Protein 7Q3J (pdb70)

Secondary structure (DSSP, 8-state):
--EEEEEE-SS-HHHHHHHHHHHHHHHHTBTTBEEEEEETTT-HHHHHHTT--SSSEEEEEETTEEEEEEESS--HHHHHHHHHHHH-/--EEEEEE-SS-GGGHHHHHHHHHHHHHTBTTBEEEEEETTT-HHHHHHTT--SSSEEEEEETTEEEEEEESS--HHHHHHHHHHHH-

Sequence (176 aa):
LPVMVLFRKDNDEEAKKVEYIVRELAQEFDGLIRVFYVDINKAPEIAKKYNITTTPTVAFFHNGELKSVFTGAITKDQLRDEILKYLGLPVMVLFRKDNDEEAKKVEEYIVRELAQEFDGLIRVFYVDINKAPEIAKKYNITTTPTVAFFHNGELKSVFTGAITKDQLRDEILKYLG

Foldseek 3Di:
DKEKEWEAEDPDDVLVVVVVLQVVVCVVCPPLYHYYYHHCVVCVVVCVVVVNDDPGKMWMDDPNHTDDIDDDDDDSVVVVVVSVVVSD/DKEKEWEDADPDDVQVVVVVLLVVVCVVCPPPYHYYYHHCVVCVVVCVVVVNDAPGKMWMDDPRHTDDIDDDDDDSVNVVVVSVVRSD

B-factor: mean 43.12, std 17.11, range [17.64, 130.7]

Structure (mmCIF, N/CA/C/O backbone):
data_7Q3J
#
_entry.id   7Q3J
#
_cell.length_a   58.890
_cell.length_b   45.656
_cell.length_c   72.882
_cell.angle_alpha   90.000
_cell.angle_beta   92.155
_cell.angle_gamma   90.000
#
_symmetry.space_group_name_H-M   'C 1 2 1'
#
loop_
_entity.id
_entity.type
_entity.pdbx_description
1 polymer MM9
2 non-polymer GLYCEROL
3 water water
#
loop_
_atom_site.group_PDB
_atom_site.id
_atom_site.type_symbol
_atom_site.label_atom_id
_atom_site.label_alt_id
_atom_site.label_comp_id
_atom_site.label_asym_id
_at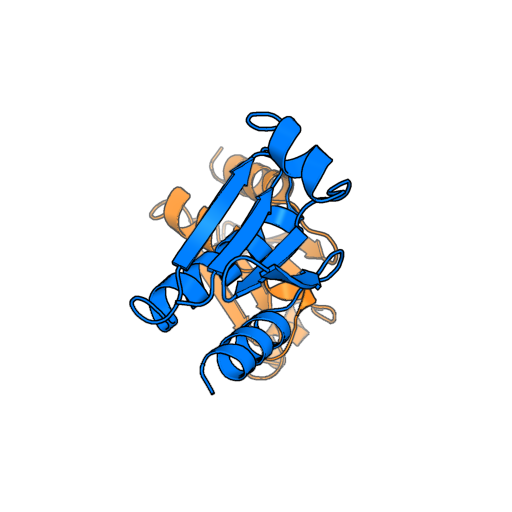om_site.label_entity_id
_atom_site.label_seq_id
_atom_site.pdbx_PDB_ins_code
_atom_site.Cartn_x
_atom_site.Cartn_y
_atom_site.Cartn_z
_atom_site.occupancy
_atom_site.B_iso_or_equiv
_atom_site.auth_seq_id
_atom_site.auth_comp_id
_atom_site.auth_asym_id
_atom_site.auth_atom_id
_atom_site.pdbx_PDB_model_num
ATOM 1 N N . LEU A 1 19 ? 18.43468 9.02125 -5.42801 1.000 41.73701 18 LEU A N 1
ATOM 2 C CA . LEU A 1 19 ? 17.93909 8.02650 -4.46353 1.000 35.74041 18 LEU A CA 1
ATOM 3 C C . LEU A 1 19 ? 16.49442 8.28268 -4.07080 1.000 31.07590 18 LEU A C 1
ATOM 4 O O . LEU A 1 19 ? 16.11573 9.41293 -3.87845 1.000 35.78922 18 LEU A O 1
ATOM 19 N N . PRO A 1 20 ? 15.68679 7.23621 -3.92244 1.000 32.79444 19 PRO A N 1
ATOM 20 C CA . PRO A 1 20 ? 14.37019 7.43427 -3.31638 1.000 34.10449 19 PRO A CA 1
ATOM 21 C C . PRO A 1 20 ? 14.53687 7.96476 -1.90581 1.000 25.39842 19 PRO A C 1
ATOM 22 O O . PRO A 1 20 ? 15.55852 7.73785 -1.25369 1.000 27.77085 19 PRO A O 1
ATOM 33 N N . VAL A 1 21 ? 13.52642 8.67046 -1.44518 1.000 22.96693 20 VAL A N 1
ATOM 34 C CA . VAL A 1 21 ? 13.52338 9.29335 -0.13375 1.000 26.49149 20 VAL A CA 1
ATOM 35 C C . VAL A 1 21 ? 12.32630 8.76421 0.62222 1.000 22.35397 20 VAL A C 1
ATOM 36 O O . VAL A 1 21 ? 11.22487 8.68105 0.07326 1.000 27.93351 20 VAL A O 1
ATOM 49 N N . MET A 1 22 ? 12.54959 8.40628 1.87640 1.000 20.93205 21 MET A N 1
ATOM 50 C CA . MET A 1 22 ? 11.49969 8.04580 2.81237 1.000 22.06286 21 MET A CA 1
ATOM 51 C C . MET A 1 22 ? 11.51650 9.03251 3.97380 1.000 22.81208 21 MET A C 1
ATOM 52 O O . MET A 1 22 ? 12.56102 9.27516 4.58432 1.000 27.05038 21 MET A O 1
ATOM 66 N N . VAL A 1 23 ? 10.36364 9.61400 4.27243 1.000 21.84047 22 VAL A N 1
ATOM 67 C CA . VAL A 1 23 ? 10.24813 10.65154 5.29182 1.000 24.89200 22 VAL A CA 1
ATOM 68 C C . VAL A 1 23 ? 9.26453 10.21022 6.36966 1.000 20.75055 22 VAL A C 1
ATOM 69 O O . VAL A 1 23 ? 8.09013 9.94620 6.07552 1.000 19.76516 22 VAL A O 1
ATOM 82 N N . LEU A 1 24 ? 9.73402 10.16206 7.61435 1.000 24.51617 23 LEU A N 1
ATOM 83 C CA . LEU A 1 24 ? 8.88959 9.89709 8.77069 1.000 23.19588 23 LEU A CA 1
ATOM 84 C C . LEU A 1 24 ? 8.47028 11.23063 9.39191 1.000 25.69122 23 LEU A C 1
ATOM 85 O O . LEU A 1 24 ? 9.32010 12.02966 9.80681 1.000 22.99943 23 LEU A O 1
ATOM 101 N N . PHE A 1 25 ? 7.17056 11.45726 9.42930 1.000 24.40075 24 PHE A N 1
ATOM 102 C CA . PHE A 1 25 ? 6.56420 12.59177 10.10497 1.000 28.17772 24 PHE A CA 1
ATOM 103 C C . PHE A 1 25 ? 6.15764 12.12726 11.49491 1.000 30.74817 24 PHE A C 1
ATOM 104 O O . PHE A 1 25 ? 5.36295 11.19766 11.62914 1.000 29.02893 24 PHE A O 1
ATOM 121 N N . ARG A 1 26 ? 6.68034 12.78490 12.51316 1.000 33.36092 25 ARG A N 1
ATOM 122 C CA . ARG A 1 26 ? 6.55537 12.31677 13.88588 1.000 38.11798 25 ARG A CA 1
ATOM 123 C C . ARG A 1 26 ? 6.12042 13.43742 14.81362 1.000 41.69486 25 ARG A C 1
ATOM 124 O O . ARG A 1 26 ? 6.39910 14.61402 14.56453 1.000 36.03719 25 ARG A O 1
ATOM 145 N N . LYS A 1 27 ? 5.43737 13.04512 15.88986 1.000 74.17605 26 LYS A N 1
ATOM 146 C CA . LYS A 1 27 ? 5.18771 13.87648 17.05967 1.000 76.12552 26 LYS A CA 1
ATOM 147 C C . LYS A 1 27 ? 6.04074 13.32236 18.19683 1.000 77.20917 26 LYS A C 1
ATOM 148 O O . LYS A 1 27 ? 6.37393 12.13146 18.21513 1.000 74.99579 26 LYS A O 1
ATOM 167 N N . ASP A 1 28 ? 6.42469 14.19274 19.13255 1.000 79.79502 27 ASP A N 1
ATOM 168 C CA . ASP A 1 28 ? 7.50343 13.83483 20.05245 1.000 90.82771 27 ASP A CA 1
ATOM 169 C C . ASP A 1 28 ? 7.05642 12.78075 21.06720 1.000 95.90815 27 ASP A C 1
ATOM 170 O O . ASP A 1 28 ? 7.75293 11.78086 21.28396 1.000 98.90202 27 ASP A O 1
ATOM 179 N N . ASN A 1 29 ? 5.88978 12.96974 21.68085 1.000 96.25264 28 ASN A N 1
ATOM 180 C CA . ASN A 1 29 ? 5.43385 12.12530 22.78892 1.000 97.55129 28 ASN A CA 1
ATOM 181 C C . ASN A 1 29 ? 4.29835 11.24194 22.28023 1.000 96.11367 28 ASN A C 1
ATOM 182 O O . ASN A 1 29 ? 3.11723 11.50735 22.50602 1.000 103.42718 28 ASN A O 1
ATOM 193 N N . ASP A 1 30 ? 4.67490 10.16380 21.60140 1.000 86.56612 29 ASP A N 1
ATOM 194 C CA . ASP A 1 30 ? 3.72203 9.34296 20.85823 1.000 81.57826 29 ASP A CA 1
ATOM 195 C C . ASP A 1 30 ? 4.20175 7.89829 20.92957 1.000 76.29867 29 ASP A C 1
ATOM 196 O O . ASP A 1 30 ? 5.27296 7.57699 20.39941 1.000 73.09695 29 ASP A O 1
ATOM 205 N N . GLU A 1 31 ? 3.42011 7.04156 21.59869 1.000 75.43841 30 GLU A N 1
ATOM 206 C CA . GLU A 1 31 ? 3.85759 5.67603 21.89250 1.000 72.63655 30 GLU A CA 1
ATOM 207 C C . GLU A 1 31 ? 3.91334 4.82890 20.62382 1.000 70.65725 30 GLU A C 1
ATOM 208 O O . GLU A 1 31 ? 4.91893 4.16662 20.35493 1.000 69.46619 30 GLU A O 1
ATOM 220 N N . GLU A 1 32 ? 2.84618 4.85030 19.81449 1.000 67.64245 31 GLU A N 1
ATOM 221 C CA . GLU A 1 32 ? 2.87907 4.13270 18.53500 1.000 64.10977 31 GLU A CA 1
ATOM 222 C C . GLU A 1 32 ? 3.96786 4.66253 17.61239 1.000 53.14622 31 GLU A C 1
ATOM 223 O O . GLU A 1 32 ? 4.53216 3.91104 16.80295 1.000 50.00660 31 GLU A O 1
ATOM 235 N N . ALA A 1 33 ? 4.24088 5.95896 17.66322 1.000 55.87867 32 ALA A N 1
ATOM 236 C CA . ALA A 1 33 ? 5.31916 6.45047 16.82757 1.000 55.78121 32 ALA A CA 1
ATOM 237 C C . ALA A 1 33 ? 6.64305 5.79081 17.18217 1.000 49.76678 32 ALA A C 1
ATOM 238 O O . ALA A 1 33 ? 7.54007 5.76040 16.33455 1.000 45.89336 32 ALA A O 1
ATOM 245 N N . LYS A 1 34 ? 6.77302 5.19881 18.38261 1.000 47.73812 33 LYS A N 1
ATOM 246 C CA . LYS A 1 34 ? 8.05570 4.58429 18.70742 1.000 45.36601 33 LYS A CA 1
ATOM 247 C C . LYS A 1 34 ? 8.31987 3.37516 17.81781 1.000 38.88766 33 LYS A C 1
ATOM 248 O O . LYS A 1 34 ? 9.44392 3.19809 17.32700 1.000 42.47602 33 LYS A O 1
ATOM 267 N N . LYS A 1 35 ? 7.30534 2.53806 17.57624 1.000 37.99009 34 LYS A N 1
ATOM 268 C CA . LYS A 1 35 ? 7.56899 1.34862 16.77423 1.000 43.48109 34 LYS A CA 1
ATOM 269 C C . LYS A 1 35 ? 7.84234 1.73621 15.33861 1.000 36.06184 34 LYS A C 1
ATOM 270 O O . LYS A 1 35 ? 8.72312 1.16905 14.68508 1.000 33.64059 34 LYS A O 1
ATOM 289 N N . VAL A 1 36 ? 7.11403 2.73225 14.83328 1.000 33.69218 35 VAL A N 1
ATOM 290 C CA . VAL A 1 36 ? 7.33663 3.09431 13.44605 1.000 31.76646 35 VAL A CA 1
ATOM 291 C C . VAL A 1 36 ? 8.71424 3.71949 13.30165 1.000 32.14781 35 VAL A C 1
ATOM 292 O O . VAL A 1 36 ? 9.36432 3.55192 12.26407 1.000 32.62327 35 VAL A O 1
ATOM 305 N N . GLU A 1 37 ? 9.17145 4.46147 14.31598 1.000 36.24441 36 GLU A N 1
ATOM 306 C CA . GLU A 1 37 ? 10.51077 5.04218 14.26562 1.000 35.04088 36 GLU A CA 1
ATOM 307 C C . GLU A 1 37 ? 11.58050 3.95291 14.27028 1.000 34.75742 36 GLU A C 1
ATOM 308 O O . GLU A 1 37 ? 12.57571 4.05915 13.54808 1.000 34.18516 36 GLU A O 1
ATOM 320 N N . TYR A 1 38 ? 11.38522 2.88954 15.05570 1.000 35.59958 37 TYR A N 1
ATOM 321 C CA . TYR A 1 38 ? 12.31489 1.76164 15.00045 1.000 35.73593 37 TYR A CA 1
ATOM 322 C C . TYR A 1 38 ? 12.35167 1.13233 13.60955 1.000 34.71613 37 TYR A C 1
ATOM 323 O O . TYR A 1 38 ? 13.42995 0.84163 13.05510 1.000 33.34880 37 TYR A O 1
ATOM 341 N N . ILE A 1 39 ? 11.17066 0.87024 13.05752 1.000 32.45261 38 ILE A N 1
ATOM 342 C CA . ILE A 1 39 ? 11.05024 0.23765 11.75204 1.000 30.22178 38 ILE A CA 1
ATOM 343 C C . ILE A 1 39 ? 11.74373 1.06356 10.68892 1.000 32.75083 38 ILE A C 1
ATOM 344 O O . ILE A 1 39 ? 12.49079 0.53268 9.86409 1.000 28.74074 38 ILE A O 1
ATOM 360 N N . VAL A 1 40 ? 11.47410 2.37968 10.67304 1.000 29.25247 39 VAL A N 1
ATOM 361 C CA . VAL A 1 40 ? 12.10470 3.26795 9.69830 1.000 29.42216 39 VAL A CA 1
ATOM 362 C C . VAL A 1 40 ? 13.62269 3.26308 9.87923 1.000 29.45491 39 VAL A C 1
ATOM 363 O O . VAL A 1 40 ? 14.36994 3.21305 8.90389 1.000 28.59647 39 VAL A O 1
ATOM 376 N N . ARG A 1 41 ? 14.11010 3.32200 11.12253 1.000 31.41455 40 ARG A N 1
ATOM 377 C CA . ARG A 1 41 ? 15.56510 3.33856 11.29214 1.000 32.51646 40 ARG A CA 1
ATOM 378 C C . ARG A 1 41 ? 16.17049 2.00801 10.83690 1.000 32.09135 40 ARG A C 1
ATOM 379 O O . ARG A 1 41 ? 17.25847 1.97157 10.24646 1.000 33.71993 40 ARG A O 1
ATOM 400 N N . GLU A 1 42 ? 15.45169 0.91865 11.06855 1.000 31.81518 41 GLU A N 1
ATOM 401 C CA . GLU A 1 42 ? 15.92498 -0.39119 10.63478 1.000 31.46060 41 GLU A CA 1
ATOM 402 C C . GLU A 1 42 ? 16.06203 -0.42926 9.12045 1.000 33.81422 41 GLU A C 1
ATOM 403 O O . GLU A 1 42 ? 17.06407 -0.90812 8.58492 1.000 32.13653 41 GLU A O 1
ATOM 415 N N . LEU A 1 43 ? 15.05348 0.06678 8.41438 1.000 28.02818 42 LEU A N 1
ATOM 416 C CA . LEU A 1 43 ? 15.10565 0.05867 6.95827 1.000 26.25889 42 LEU A CA 1
ATOM 417 C C . LEU A 1 43 ? 16.16399 1.01368 6.44530 1.000 30.84944 42 LEU A C 1
ATOM 418 O O . LEU A 1 43 ? 16.80881 0.73124 5.43849 1.000 26.76158 42 LEU A O 1
ATOM 434 N N . ALA A 1 44 ? 16.34177 2.15241 7.13540 1.000 33.72244 43 ALA A N 1
ATOM 435 C CA . ALA A 1 44 ? 17.37944 3.10412 6.77211 1.000 34.03958 43 ALA A CA 1
ATOM 436 C C . ALA A 1 44 ? 18.74459 2.42698 6.75240 1.000 29.82633 43 ALA A C 1
ATOM 437 O O . ALA A 1 44 ? 19.54555 2.63596 5.82995 1.000 30.45354 43 ALA A O 1
ATOM 444 N N . GLN A 1 45 ? 19.01379 1.60180 7.75141 1.000 30.17181 44 GLN A N 1
ATOM 445 C CA . GLN A 1 45 ? 20.28579 0.88940 7.78675 1.000 32.73921 44 GLN A CA 1
ATOM 446 C C . GLN A 1 45 ? 20.34067 -0.19946 6.72004 1.000 33.36919 44 GLN A C 1
ATOM 447 O O . GLN A 1 45 ? 21.36396 -0.37478 6.04546 1.000 30.12124 44 GLN A O 1
ATOM 461 N N . GLU A 1 46 ? 19.26309 -0.96816 6.59915 1.000 31.65703 45 GLU A N 1
ATOM 462 C CA . GLU A 1 46 ? 19.20068 -2.05861 5.62824 1.000 31.73260 45 GLU A CA 1
ATOM 463 C C . GLU A 1 46 ? 19.36847 -1.54742 4.20419 1.000 33.75718 45 GLU A C 1
ATOM 464 O O . GLU A 1 46 ? 20.00986 -2.21653 3.38202 1.000 30.22888 45 GLU A O 1
ATOM 476 N N . PHE A 1 47 ? 18.86905 -0.34163 3.89704 1.000 25.99614 46 PHE A N 1
ATOM 477 C CA . PHE A 1 47 ? 18.97927 0.19790 2.54548 1.000 26.08990 46 PHE A CA 1
ATOM 478 C C . PHE A 1 47 ? 19.90461 1.40775 2.48307 1.000 26.51359 46 PHE A C 1
ATOM 479 O O . PHE A 1 47 ? 19.83717 2.19333 1.53155 1.000 25.30066 46 PHE A O 1
ATOM 496 N N . ASP A 1 48 ? 20.80964 1.53198 3.44345 1.000 32.10596 47 ASP A N 1
ATOM 497 C CA . ASP A 1 48 ? 21.75392 2.64520 3.45923 1.000 36.69078 47 ASP A CA 1
ATOM 498 C C . ASP A 1 48 ? 22.50550 2.76558 2.14026 1.000 36.66167 47 ASP A C 1
ATOM 499 O O . ASP A 1 48 ? 23.03001 1.78689 1.60938 1.000 31.40661 47 ASP A O 1
ATOM 508 N N . GLY A 1 49 ? 22.56691 3.97653 1.60711 1.000 30.32039 48 GLY A N 1
ATOM 509 C CA . GLY A 1 49 ? 23.20982 4.16854 0.33440 1.000 26.82335 48 GLY A CA 1
ATOM 510 C C . GLY A 1 49 ? 22.31018 3.98670 -0.85671 1.000 32.00607 48 GLY A C 1
ATOM 511 O O . GLY A 1 49 ? 22.69365 4.36545 -1.96868 1.000 31.52437 48 GLY A O 1
ATOM 515 N N . LEU A 1 50 ? 21.13335 3.40473 -0.66230 1.000 26.20861 49 LEU A N 1
ATOM 516 C CA . LEU A 1 50 ? 20.17620 3.16634 -1.72255 1.000 25.65785 49 LEU A CA 1
ATOM 517 C C . LEU A 1 50 ? 18.93119 4.01933 -1.57273 1.000 23.65501 49 LEU A C 1
ATOM 518 O O . LEU A 1 50 ? 18.21920 4.21964 -2.55218 1.000 30.13265 49 LEU A O 1
ATOM 534 N N . ILE A 1 51 ? 18.67433 4.53770 -0.37461 1.000 26.99312 50 ILE A N 1
ATOM 535 C CA . ILE A 1 51 ? 17.58638 5.47177 -0.13996 1.000 29.50436 50 ILE A CA 1
ATOM 536 C C . ILE A 1 51 ? 18.07580 6.49781 0.86408 1.000 24.16585 50 ILE A C 1
ATOM 537 O O . ILE A 1 51 ? 19.01947 6.26381 1.62275 1.000 26.20125 50 ILE A O 1
ATOM 553 N N . ARG A 1 52 ? 17.39778 7.63017 0.90332 1.000 24.07516 51 ARG A N 1
ATOM 554 C CA . ARG A 1 52 ? 17.62458 8.61341 1.95130 1.000 23.29167 51 ARG A CA 1
ATOM 555 C C . ARG A 1 52 ? 16.40333 8.68441 2.85013 1.000 24.05959 51 ARG A C 1
ATOM 556 O O . ARG A 1 52 ? 15.27036 8.66387 2.36750 1.000 22.50070 51 ARG A O 1
ATOM 577 N N . VAL A 1 53 ? 16.64117 8.83248 4.14485 1.000 22.51591 52 VAL A N 1
ATOM 578 C CA . VAL A 1 53 ? 15.59009 8.87920 5.14994 1.000 22.16911 52 VAL A CA 1
ATOM 579 C C . VAL A 1 53 ? 15.70300 10.19612 5.91173 1.000 24.82095 52 VAL A C 1
ATOM 580 O O . VAL A 1 53 ? 16.79056 10.55248 6.39187 1.000 27.05718 52 VAL A O 1
ATOM 593 N N . PHE A 1 54 ? 14.58059 10.88486 6.05163 1.000 25.36164 53 PHE A N 1
ATOM 594 C CA . PHE A 1 54 ? 14.47914 12.11593 6.81683 1.000 29.78209 53 PHE A CA 1
ATOM 595 C C . PHE A 1 54 ? 13.42216 11.93469 7.89535 1.000 26.09438 53 PHE A C 1
ATOM 596 O O . PHE A 1 54 ? 12.41760 11.26168 7.67825 1.000 28.88481 53 PHE A O 1
ATOM 613 N N . TYR A 1 55 ? 13.63085 12.59298 9.03538 1.000 33.25206 54 TYR A N 1
ATOM 614 C CA . TYR A 1 55 ? 12.68911 12.57877 10.14744 1.000 32.60478 54 TYR A CA 1
ATOM 615 C C . TYR A 1 55 ? 12.19340 14.00234 10.37423 1.000 37.81617 54 TYR A C 1
ATOM 616 O O . TYR A 1 55 ? 12.98569 14.90225 10.69887 1.000 34.83951 54 TYR A O 1
ATOM 634 N N . VAL A 1 56 ? 10.89099 14.21567 10.19660 1.000 29.12762 55 VAL A N 1
ATOM 635 C CA . VAL A 1 56 ? 10.30091 15.54708 10.34916 1.000 30.00741 55 VAL A CA 1
ATOM 636 C C . VAL A 1 56 ? 9.45837 15.58055 11.61503 1.000 35.17844 55 VAL A C 1
ATOM 637 O O . VAL A 1 56 ? 8.47462 14.84561 11.72003 1.000 34.66278 55 VAL A O 1
ATOM 650 N N . ASP A 1 57 ? 9.81371 16.46827 12.55221 1.000 37.68069 56 ASP A N 1
ATOM 651 C CA . ASP A 1 57 ? 8.98898 16.71502 13.73514 1.000 40.00786 56 ASP A CA 1
ATOM 652 C C . ASP A 1 57 ? 7.91912 17.73532 13.37331 1.000 36.97904 56 ASP A C 1
ATOM 653 O O . ASP A 1 57 ? 8.23540 18.89324 13.09291 1.000 42.62474 56 ASP A O 1
ATOM 662 N N . ILE A 1 58 ? 6.65735 17.30249 13.42637 1.000 36.54030 57 ILE A N 1
ATOM 663 C CA . ILE A 1 58 ? 5.51365 18.11872 13.01652 1.000 41.16886 57 ILE A CA 1
ATOM 664 C C . ILE A 1 58 ? 5.48581 19.45862 13.73749 1.000 43.51678 57 ILE A C 1
ATOM 665 O O . ILE A 1 58 ? 5.11045 20.47691 13.15239 1.000 40.57790 57 ILE A O 1
ATOM 681 N N . ASN A 1 59 ? 5.81833 19.47268 15.02832 1.000 38.93473 58 ASN A N 1
ATOM 682 C CA . ASN A 1 59 ? 5.71999 20.72039 15.77255 1.000 50.02621 58 ASN A CA 1
ATOM 683 C C . ASN A 1 59 ? 6.91018 21.62269 15.50335 1.000 45.97637 58 ASN A C 1
ATOM 684 O O . ASN A 1 59 ? 6.74898 22.84617 15.47894 1.000 58.58584 58 ASN A O 1
ATOM 695 N N . LYS A 1 60 ? 8.10199 21.05221 15.30727 1.000 44.61698 59 LYS A N 1
ATOM 696 C CA . LYS A 1 60 ? 9.27442 21.86158 15.00467 1.000 51.84703 59 LYS A CA 1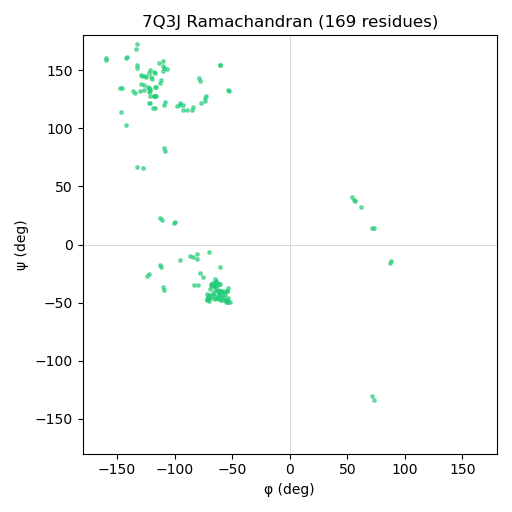
ATOM 697 C C . LYS A 1 60 ? 9.29421 22.32413 13.54810 1.000 49.89825 59 LYS A C 1
ATOM 698 O O . LYS A 1 60 ? 9.94977 23.32603 13.24418 1.000 43.86563 59 LYS A O 1
ATOM 717 N N . ALA A 1 61 ? 8.61988 21.61370 12.64044 1.000 38.57054 60 ALA A N 1
ATOM 718 C CA . ALA A 1 61 ? 8.53037 22.00349 11.23342 1.000 42.64884 60 ALA A CA 1
ATOM 719 C C . ALA A 1 61 ? 7.08374 21.91648 10.76250 1.000 36.28259 60 ALA A C 1
ATOM 720 O O . ALA A 1 61 ? 6.73495 21.08706 9.90282 1.000 34.47016 60 ALA A O 1
ATOM 727 N N . PRO A 1 62 ? 6.21073 22.77413 11.28890 1.000 34.94455 61 PRO A N 1
ATOM 728 C CA . PRO A 1 62 ? 4.81422 22.71815 10.86323 1.000 35.76022 61 PRO A CA 1
ATOM 729 C C . PRO A 1 62 ? 4.62242 23.06177 9.40045 1.000 37.01595 61 PRO A C 1
ATOM 730 O O . PRO A 1 62 ? 3.68676 22.54592 8.79036 1.000 35.23889 61 PRO A O 1
ATOM 741 N N . GLU A 1 63 ? 5.47304 23.90292 8.79988 1.000 34.46509 62 GLU A N 1
ATOM 742 C CA . GLU A 1 63 ? 5.24388 24.25361 7.39831 1.000 35.31394 62 GLU A CA 1
ATOM 743 C C . GLU A 1 63 ? 5.44021 23.04880 6.46489 1.000 27.59529 62 GLU A C 1
ATOM 744 O O . GLU A 1 63 ? 4.77004 22.94847 5.42438 1.000 26.41928 62 GLU A O 1
ATOM 756 N N . ILE A 1 64 ? 6.35751 22.14238 6.79641 1.000 28.82019 63 ILE A N 1
ATOM 757 C CA . ILE A 1 64 ? 6.53704 20.94923 5.96969 1.000 28.43547 63 ILE A CA 1
ATOM 758 C C . ILE A 1 64 ? 5.34273 20.01769 6.12737 1.000 26.81828 63 ILE A C 1
ATOM 759 O O . ILE A 1 64 ? 4.81339 19.48004 5.14837 1.000 25.18421 63 ILE A O 1
ATOM 775 N N . ALA A 1 65 ? 4.92465 19.77319 7.36773 1.000 27.01492 64 ALA A N 1
ATOM 776 C CA . ALA A 1 65 ? 3.70697 18.98806 7.57890 1.000 29.05851 64 ALA A CA 1
ATOM 777 C C . ALA A 1 65 ? 2.50862 19.60232 6.86758 1.000 29.77372 64 ALA A C 1
ATOM 778 O O . ALA A 1 65 ? 1.65541 18.88569 6.32166 1.000 26.39151 64 ALA A O 1
ATOM 785 N N . LYS A 1 66 ? 2.39723 20.92975 6.90383 1.000 28.86660 65 LYS A N 1
ATOM 786 C CA . LYS A 1 66 ? 1.27337 21.58347 6.24851 1.000 24.92515 65 LYS A CA 1
ATOM 787 C C . LYS A 1 66 ? 1.34596 21.36428 4.75034 1.000 23.46823 65 LYS A C 1
ATOM 788 O O . LYS A 1 66 ? 0.33746 21.06920 4.10185 1.000 22.49019 65 LYS A O 1
ATOM 807 N N . LYS A 1 67 ? 2.53530 21.51396 4.17994 1.000 23.38251 66 LYS A N 1
ATOM 808 C CA . LYS A 1 67 ? 2.65242 21.35661 2.73874 1.000 22.77534 66 LYS A CA 1
ATOM 809 C C . LYS A 1 67 ? 2.17929 19.97432 2.33494 1.000 24.51100 66 LYS A C 1
ATOM 810 O O . LYS A 1 67 ? 1.55647 19.81416 1.28377 1.000 24.47597 66 LYS A O 1
ATOM 829 N N . TYR A 1 68 ? 2.51640 18.95654 3.13129 1.000 23.78062 67 TYR A N 1
ATOM 830 C CA . TYR A 1 68 ? 2.23867 17.58956 2.71926 1.000 22.10961 67 TYR A CA 1
ATOM 831 C C . TYR A 1 68 ? 0.99701 17.03882 3.38362 1.000 25.69580 67 TYR A C 1
ATOM 832 O O . TYR A 1 68 ? 0.78844 15.81355 3.37962 1.000 29.88946 67 TYR A O 1
ATOM 850 N N . ASN A 1 69 ? 0.15096 17.92567 3.90302 1.000 24.88701 68 ASN A N 1
ATOM 851 C CA . ASN A 1 69 ? -1.17816 17.58460 4.42873 1.000 28.24125 68 ASN A CA 1
ATOM 852 C C . ASN A 1 69 ? -1.09938 16.48965 5.48359 1.000 34.59752 68 ASN A C 1
ATOM 853 O O . ASN A 1 69 ? -1.93681 15.57883 5.51534 1.000 30.83333 68 ASN A O 1
ATOM 864 N N . ILE A 1 70 ? -0.08903 16.58727 6.34326 1.000 31.52771 69 ILE A N 1
ATOM 865 C CA . ILE A 1 70 ? 0.15134 15.62199 7.41236 1.000 34.69381 69 ILE A CA 1
ATOM 866 C C . ILE A 1 70 ? -0.61884 16.08612 8.62840 1.000 31.91175 69 ILE A C 1
ATOM 867 O O . ILE A 1 70 ? -0.36057 17.17109 9.16716 1.000 36.14736 69 ILE A O 1
ATOM 883 N N . THR A 1 71 ? -1.59040 15.29658 9.05679 1.000 28.51045 70 THR A N 1
ATOM 884 C CA . THR A 1 71 ? -2.33626 15.64237 10.25197 1.000 31.07528 70 THR A CA 1
ATOM 885 C C . THR A 1 71 ? -2.29509 14.58353 11.33257 1.000 43.31256 70 THR A C 1
ATOM 886 O O . THR A 1 71 ? -2.53928 14.90343 12.49383 1.000 54.04856 70 THR A O 1
ATOM 897 N N . THR A 1 72 ? -2.07459 13.33016 10.98121 1.000 44.95588 71 THR A N 1
ATOM 898 C CA . THR A 1 72 ? -1.88481 12.27757 11.96188 1.000 48.39633 71 THR A CA 1
ATOM 899 C C . THR A 1 72 ? -0.43381 11.83109 11.92626 1.000 35.09136 71 THR A C 1
ATOM 900 O O . THR A 1 72 ? 0.23076 11.89553 10.88816 1.000 33.14239 71 THR A O 1
ATOM 911 N N . THR A 1 73 ? 0.06197 11.40546 13.07332 1.000 33.50826 72 THR A N 1
ATOM 912 C CA . THR A 1 73 ? 1.40821 10.86970 13.13438 1.000 30.87145 72 THR A CA 1
ATOM 913 C C . THR A 1 73 ? 1.32097 9.52160 13.83814 1.000 39.85147 72 THR A C 1
ATOM 914 O O . THR A 1 73 ? 0.47667 9.32319 14.72138 1.000 34.87134 72 THR A O 1
ATOM 925 N N . PRO A 1 74 ? 2.14791 8.56032 13.44680 1.000 31.63570 73 PRO A N 1
ATOM 926 C CA . PRO A 1 74 ? 3.23693 8.55087 12.48429 1.000 34.79605 73 PRO A CA 1
ATOM 927 C C . PRO A 1 74 ? 2.68008 8.48296 11.08575 1.000 31.80026 73 PRO A C 1
ATOM 928 O O . PRO A 1 74 ? 1.69866 7.78437 10.85372 1.000 35.22138 73 PRO A O 1
ATOM 939 N N . THR A 1 75 ? 3.29549 9.22209 10.16838 1.000 34.20836 74 THR A N 1
ATOM 940 C CA . THR A 1 75 ? 3.02853 9.10397 8.75387 1.000 23.84118 74 THR A CA 1
ATOM 941 C C . THR A 1 75 ? 4.35249 8.94973 8.05661 1.000 22.33470 74 THR A C 1
ATOM 942 O O . THR A 1 75 ? 5.31074 9.65341 8.38555 1.000 25.66877 74 THR A O 1
ATOM 953 N N . VAL A 1 76 ? 4.39917 8.04451 7.08416 1.000 22.34544 75 VAL A N 1
ATOM 954 C CA . VAL A 1 76 ? 5.59184 7.86685 6.28070 1.000 24.09144 75 VAL A CA 1
ATOM 955 C C . VAL A 1 76 ? 5.25746 8.22462 4.83597 1.000 20.36796 75 VAL A C 1
ATOM 956 O O . VAL A 1 76 ? 4.29369 7.69280 4.27850 1.000 28.57605 75 VAL A O 1
ATOM 969 N N . ALA A 1 77 ? 6.05569 9.11138 4.21839 1.000 20.61408 76 ALA A N 1
ATOM 970 C CA . ALA A 1 77 ? 5.87019 9.45570 2.81049 1.000 18.03207 76 ALA A CA 1
ATOM 971 C C . ALA A 1 77 ? 7.10257 9.07372 2.02554 1.000 22.27834 76 ALA A C 1
ATOM 972 O O . ALA A 1 77 ? 8.21620 9.09392 2.55069 1.000 23.94193 76 ALA A O 1
ATOM 979 N N . PHE A 1 78 ? 6.87775 8.71778 0.76018 1.000 18.21601 77 PHE A N 1
ATOM 980 C CA . PHE A 1 78 ? 7.91430 8.36552 -0.18261 1.000 20.78648 77 PHE A CA 1
ATOM 981 C C . PHE A 1 78 ? 7.91797 9.37468 -1.30534 1.000 18.12863 77 PHE A C 1
ATOM 982 O O . PHE A 1 78 ? 6.86081 9.70659 -1.83402 1.000 21.10550 77 PHE A O 1
ATOM 999 N N . PHE A 1 79 ? 9.12943 9.80764 -1.66262 1.000 17.64090 78 PHE A N 1
ATOM 1000 C CA . PHE A 1 79 ? 9.40331 10.71787 -2.75743 1.000 24.49837 78 PHE A CA 1
ATOM 1001 C C . PHE A 1 79 ? 10.42727 10.12002 -3.69829 1.000 24.36836 78 PHE A C 1
ATOM 1002 O O . PHE A 1 79 ? 11.36747 9.42253 -3.25867 1.000 21.73865 78 PHE A O 1
ATOM 1019 N N . HIS A 1 80 ? 10.25222 10.40467 -4.98458 1.000 24.57632 79 HIS A N 1
ATOM 1020 C CA . HIS A 1 80 ? 11.25239 10.02540 -5.96853 1.000 23.41639 79 HIS A CA 1
ATOM 1021 C C . HIS A 1 80 ? 11.27994 11.05499 -7.08672 1.000 28.96006 79 HIS A C 1
ATOM 1022 O O . HIS A 1 80 ? 10.23253 11.48344 -7.57700 1.000 31.22792 79 HIS A O 1
ATOM 1036 N N . ASN A 1 81 ? 12.47855 11.45218 -7.47337 1.000 25.26292 80 ASN A N 1
ATOM 1037 C CA . ASN A 1 81 ? 12.64465 12.43523 -8.53670 1.000 41.66958 80 ASN A CA 1
ATOM 1038 C C . ASN A 1 81 ? 12.00771 13.75875 -8.12986 1.000 38.66151 80 ASN A C 1
ATOM 1039 O O . ASN A 1 81 ? 11.47070 14.47907 -8.96511 1.000 38.16540 80 ASN A O 1
ATOM 1050 N N . GLY A 1 82 ? 12.03317 14.06335 -6.84405 1.000 29.99022 81 GLY A N 1
ATOM 1051 C CA . GLY A 1 82 ? 11.39446 15.26750 -6.37743 1.000 40.87849 81 GLY A CA 1
ATOM 1052 C C . GLY A 1 82 ? 9.88249 15.25447 -6.40425 1.000 43.14275 81 GLY A C 1
ATOM 1053 O O . GLY A 1 82 ? 9.27410 16.32579 -6.28867 1.000 39.70007 81 GLY A O 1
ATOM 1057 N N . GLU A 1 83 ? 9.25325 14.08609 -6.56352 1.000 29.34433 82 GLU A N 1
ATOM 1058 C CA . GLU A 1 83 ? 7.79993 13.97086 -6.59967 1.000 34.07833 82 GLU A CA 1
ATOM 1059 C C . GLU A 1 83 ? 7.29400 13.07033 -5.47909 1.000 30.31636 82 GLU A C 1
ATOM 1060 O O . GLU A 1 83 ? 7.87826 12.02198 -5.22074 1.000 23.13620 82 GLU A O 1
ATOM 1072 N N . LEU A 1 84 ? 6.14004 13.42942 -4.89841 1.000 28.68250 83 LEU A N 1
ATOM 1073 C CA . LEU A 1 84 ? 5.51289 12.62177 -3.86785 1.000 24.80546 83 LEU A CA 1
ATOM 1074 C C . LEU A 1 84 ? 4.92137 11.38023 -4.51102 1.000 25.90642 83 LEU A C 1
ATOM 1075 O O . LEU A 1 84 ? 4.21193 11.47942 -5.51118 1.000 27.87334 83 LEU A O 1
ATOM 1091 N N . LYS A 1 85 ? 5.26168 10.21392 -3.98343 1.000 22.76696 84 LYS A N 1
ATOM 1092 C CA . LYS A 1 85 ? 4.82556 8.94678 -4.59705 1.000 22.15841 84 LYS A CA 1
ATOM 1093 C C . LYS A 1 85 ? 3.78454 8.20269 -3.78763 1.000 23.46756 84 LYS A C 1
ATOM 1094 O O . LYS A 1 85 ? 2.88062 7.59605 -4.35524 1.000 29.84170 84 LYS A O 1
ATOM 1113 N N . SER A 1 86 ? 3.90117 8.18211 -2.47052 1.000 22.36261 85 SER A N 1
ATOM 1114 C CA . SER A 1 86 ? 2.91320 7.47707 -1.67693 1.000 23.98485 85 SER A CA 1
ATOM 1115 C C . SER A 1 86 ? 2.97400 8.01277 -0.26457 1.000 21.11058 85 SER A C 1
ATOM 1116 O O . SER A 1 86 ? 3.95563 8.65002 0.12736 1.000 20.93455 85 SER A O 1
ATOM 1124 N N . VAL A 1 87 ? 1.87766 7.80168 0.45746 1.000 19.46079 86 VAL A N 1
ATOM 1125 C CA . VAL A 1 87 ? 1.70639 8.21418 1.84535 1.000 22.65797 86 VAL A CA 1
ATOM 1126 C C . VAL A 1 87 ? 1.10159 7.06038 2.62213 1.000 21.73759 86 VAL A C 1
ATOM 1127 O O . VAL A 1 87 ? 0.08323 6.49795 2.21083 1.000 25.73560 86 VAL A O 1
ATOM 1140 N N . PHE A 1 88 ?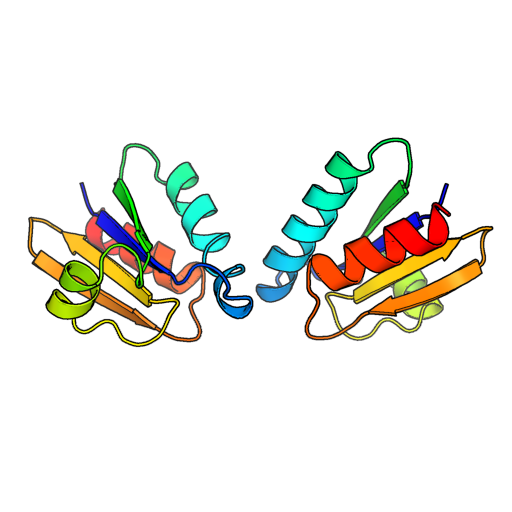 1.71047 6.72841 3.76001 1.000 25.98117 87 PHE A N 1
ATOM 1141 C CA . PHE A 1 88 ? 1.20712 5.68625 4.65938 1.000 31.75059 87 PHE A CA 1
ATOM 1142 C C . PHE A 1 88 ? 0.86592 6.30193 6.00195 1.000 23.44182 87 PHE A C 1
ATOM 1143 O O . PHE A 1 88 ? 1.72582 6.93191 6.61652 1.000 23.52334 87 PHE A O 1
ATOM 1160 N N . THR A 1 89 ? -0.35571 6.06892 6.49118 1.000 26.51167 88 THR A N 1
ATOM 1161 C CA . THR A 1 89 ? -0.77051 6.55763 7.79557 1.000 34.54940 88 THR A CA 1
ATOM 1162 C C . THR A 1 89 ? -1.43855 5.42660 8.55997 1.000 43.80380 88 THR A C 1
ATOM 1163 O O . THR A 1 89 ? -1.74996 4.36637 8.01106 1.000 33.29847 88 THR A O 1
ATOM 1174 N N . GLY A 1 90 ? -1.72290 5.72013 9.82124 1.000 48.65795 89 GLY A N 1
ATOM 1175 C CA . GLY A 1 90 ? -2.42815 4.78290 10.66897 1.000 56.48908 89 GLY A CA 1
ATOM 1176 C C . GLY A 1 90 ? -1.49440 3.65812 11.02624 1.000 47.88985 89 GLY A C 1
ATOM 1177 O O . GLY A 1 90 ? -0.32806 3.87965 11.38447 1.000 49.87020 89 GLY A O 1
ATOM 1181 N N . ALA A 1 91 ? -2.00129 2.43870 10.90062 1.000 43.77222 90 ALA A N 1
ATOM 1182 C CA . ALA A 1 91 ? -1.23705 1.25884 11.23595 1.000 40.56603 90 ALA A CA 1
ATOM 1183 C C . ALA A 1 91 ? -0.26911 1.00897 10.10127 1.000 46.46874 90 ALA A C 1
ATOM 1184 O O . ALA A 1 91 ? -0.69145 0.85660 8.94751 1.000 54.58122 90 ALA A O 1
ATOM 1191 N N . ILE A 1 92 ? 1.01931 0.98906 10.42537 1.000 31.86880 91 ILE A N 1
ATOM 1192 C CA . ILE A 1 92 ? 2.08890 0.87150 9.43347 1.000 34.74069 91 ILE A CA 1
ATOM 1193 C C . ILE A 1 92 ? 2.99681 -0.29497 9.80231 1.000 39.77183 91 ILE A C 1
ATOM 1194 O O . ILE A 1 92 ? 3.42719 -0.40714 10.95451 1.000 38.92590 91 ILE A O 1
ATOM 1210 N N . THR A 1 93 ? 3.31075 -1.13836 8.82203 1.000 36.52170 92 THR A N 1
ATOM 1211 C CA . THR A 1 93 ? 4.14344 -2.31654 9.03834 1.000 39.85003 92 THR A CA 1
ATOM 1212 C C . THR A 1 93 ? 5.47145 -2.17208 8.30431 1.000 37.77563 92 THR A C 1
ATOM 1213 O O . THR A 1 93 ? 5.59992 -1.40780 7.34584 1.000 32.53365 92 THR A O 1
ATOM 1224 N N . LYS A 1 94 ? 6.47791 -2.89977 8.79686 1.000 35.86427 93 LYS A N 1
ATOM 1225 C CA . LYS A 1 94 ? 7.76483 -2.93863 8.11102 1.000 34.91327 93 LYS A CA 1
ATOM 1226 C C . LYS A 1 94 ? 7.60865 -3.47341 6.69359 1.000 35.30074 93 LYS A C 1
ATOM 1227 O O . LYS A 1 94 ? 8.23276 -2.96793 5.75750 1.000 33.96290 93 LYS A O 1
ATOM 1246 N N . ASP A 1 95 ? 6.78402 -4.50883 6.50921 1.000 38.27265 94 ASP A N 1
ATOM 1247 C CA . ASP A 1 95 ? 6.66066 -5.08244 5.17368 1.000 37.67864 94 ASP A CA 1
ATOM 1248 C C . ASP A 1 95 ? 6.11603 -4.06227 4.17593 1.000 36.34952 94 ASP A C 1
ATOM 1249 O O . ASP A 1 95 ? 6.53974 -4.03955 3.01890 1.000 36.54139 94 ASP A O 1
ATOM 1258 N N . GLN A 1 96 ? 5.12134 -3.27939 4.58314 1.000 36.03837 95 GLN A N 1
ATOM 1259 C CA . GLN A 1 96 ? 4.56392 -2.24806 3.70206 1.000 34.83406 95 GLN A CA 1
ATOM 1260 C C . GLN A 1 96 ? 5.64317 -1.28920 3.23288 1.000 32.75579 95 GLN A C 1
ATOM 1261 O O . GLN A 1 96 ? 5.70261 -0.91699 2.05597 1.000 32.54821 95 GLN A O 1
ATOM 1275 N N . LEU A 1 97 ? 6.45588 -0.81465 4.16886 1.000 31.81578 96 LEU A N 1
ATOM 1276 C CA . LEU A 1 97 ? 7.46495 0.18319 3.82634 1.000 29.82040 96 LEU A CA 1
ATOM 1277 C C . LEU A 1 97 ? 8.53834 -0.43394 2.96272 1.000 29.74858 96 LEU A C 1
ATOM 1278 O O . LEU A 1 97 ? 8.93999 0.13917 1.94646 1.000 29.08188 96 LEU A O 1
ATOM 1294 N N . ARG A 1 98 ? 8.99160 -1.63945 3.33259 1.000 32.91758 97 ARG A N 1
ATOM 1295 C CA . ARG A 1 98 ? 10.02244 -2.31099 2.55461 1.000 31.21183 97 ARG A CA 1
ATOM 1296 C C . ARG A 1 98 ? 9.59896 -2.53066 1.11026 1.000 31.44316 97 ARG A C 1
ATOM 1297 O O . ARG A 1 98 ? 10.38653 -2.30686 0.19245 1.000 30.50698 97 ARG A O 1
ATOM 1318 N N . ASP A 1 99 ? 8.35466 -2.96580 0.88792 1.000 36.64834 98 ASP A N 1
ATOM 1319 C CA . ASP A 1 99 ? 7.87521 -3.20044 -0.47533 1.000 34.01472 98 ASP A CA 1
ATOM 1320 C C . ASP A 1 99 ? 7.82624 -1.91763 -1.30119 1.000 38.65846 98 ASP A C 1
ATOM 1321 O O . ASP A 1 99 ? 8.14035 -1.93887 -2.50184 1.000 31.52960 98 ASP A O 1
ATOM 1330 N N . GLU A 1 100 ? 7.50371 -0.78377 -0.67573 1.000 32.57341 99 GLU A N 1
ATOM 1331 C CA . GLU A 1 100 ? 7.59682 0.48530 -1.38520 1.000 28.51260 99 GLU A CA 1
ATOM 1332 C C . GLU A 1 100 ? 9.03438 0.79866 -1.74919 1.000 30.73213 99 GLU A C 1
ATOM 1333 O O . GLU A 1 100 ? 9.33112 1.20212 -2.88389 1.000 34.96197 99 GLU A O 1
ATOM 1345 N N . ILE A 1 101 ? 9.94792 0.63622 -0.78824 1.000 31.40582 100 ILE A N 1
ATOM 1346 C CA . ILE A 1 101 ? 11.36722 0.88042 -1.06761 1.000 25.69224 100 ILE A CA 1
ATOM 1347 C C . ILE A 1 101 ? 11.82098 0.07068 -2.28028 1.000 33.75504 100 ILE A C 1
ATOM 1348 O O . ILE A 1 101 ? 12.50242 0.59388 -3.17205 1.000 33.79513 100 ILE A O 1
ATOM 1364 N N . LEU A 1 102 ? 11.45288 -1.23219 -2.32679 1.000 30.40954 101 LEU A N 1
ATOM 1365 C CA . LEU A 1 102 ? 11.86104 -2.07282 -3.44320 1.000 34.86793 101 LEU A CA 1
ATOM 1366 C C . LEU A 1 102 ? 11.27411 -1.59986 -4.76941 1.000 34.17500 101 LEU A C 1
ATOM 1367 O O . LEU A 1 102 ? 11.96941 -1.60200 -5.78770 1.000 40.33590 101 LEU A O 1
ATOM 1383 N N . LYS A 1 103 ? 10.01427 -1.16625 -4.77283 1.000 34.57299 102 LYS A N 1
ATOM 1384 C CA . LYS A 1 103 ? 9.41213 -0.60043 -5.97949 1.000 39.97849 102 LYS A CA 1
ATOM 1385 C C . LYS A 1 103 ? 10.25902 0.52046 -6.59428 1.000 39.74820 102 LYS A C 1
ATOM 1386 O O . LYS A 1 103 ? 10.44878 0.55757 -7.81373 1.000 39.28279 102 LYS A O 1
ATOM 1405 N N . TYR A 1 104 ? 10.69120 1.49535 -5.78730 1.000 35.72723 103 TYR A N 1
ATOM 1406 C CA . TYR A 1 104 ? 11.46327 2.63928 -6.28026 1.000 36.81164 103 TYR A CA 1
ATOM 1407 C C . TYR A 1 104 ? 12.93613 2.31916 -6.46679 1.000 36.81667 103 TYR A C 1
ATOM 1408 O O . TYR A 1 104 ? 13.65596 3.13903 -7.03890 1.000 32.01034 103 TYR A O 1
ATOM 1426 N N . LEU A 1 105 ? 13.41510 1.14485 -6.03039 1.000 34.63826 104 LEU A N 1
ATOM 1427 C CA . LEU A 1 105 ? 14.75704 0.73546 -6.41295 1.000 33.39329 104 LEU A CA 1
ATOM 1428 C C . LEU A 1 105 ? 14.79499 0.00742 -7.73836 1.000 37.67012 104 LEU A C 1
ATOM 1429 O O . LEU A 1 105 ? 15.89133 -0.25422 -8.25013 1.000 41.76553 104 LEU A O 1
ATOM 1445 N N . GLY A 1 106 ? 13.63727 -0.34536 -8.29173 1.000 43.24013 105 GLY A N 1
ATOM 1446 C CA . GLY A 1 106 ? 13.59918 -1.19294 -9.46812 1.000 46.67168 105 GLY A CA 1
ATOM 1447 C C . GLY A 1 106 ? 13.32249 -2.64926 -9.12368 1.000 36.81535 105 GLY A C 1
ATOM 1448 O O . GLY A 1 106 ? 13.56535 -3.53761 -9.95248 1.000 47.22687 105 GLY A O 1
ATOM 1452 N N . LEU B 1 19 ? 17.09824 -10.58379 41.80123 1.000 36.83616 18 LEU B N 1
ATOM 1453 C CA . LEU B 1 19 ? 16.62235 -9.54272 40.89118 1.000 34.87037 18 LEU B CA 1
ATOM 1454 C C . LEU B 1 19 ? 15.17333 -9.74217 40.48019 1.000 32.59477 18 LEU B C 1
ATOM 1455 O O . LEU B 1 19 ? 14.75818 -10.87875 40.25551 1.000 31.95109 18 LEU B O 1
ATOM 1470 N N . PRO B 1 20 ? 14.40049 -8.65820 40.34238 1.000 36.68910 19 PRO B N 1
ATOM 1471 C CA . PRO B 1 20 ? 13.07074 -8.80752 39.73662 1.000 34.36142 19 PRO B CA 1
ATOM 1472 C C . PRO B 1 20 ? 13.19199 -9.34824 38.31558 1.000 25.52342 19 PRO B C 1
ATOM 1473 O O . PRO B 1 20 ? 14.22096 -9.19847 37.65141 1.000 27.82615 19 PRO B O 1
ATOM 1484 N N . VAL B 1 21 ? 12.13898 -10.01025 37.86842 1.000 21.79110 20 VAL B N 1
ATOM 1485 C CA . VAL B 1 21 ? 12.07276 -10.62082 36.55206 1.000 21.07522 20 VAL B CA 1
ATOM 1486 C C . VAL B 1 21 ? 10.87906 -10.04896 35.82087 1.000 20.57627 20 VAL B C 1
ATOM 1487 O O . VAL B 1 21 ? 9.78585 -9.92680 36.38390 1.000 26.86583 20 VAL B O 1
ATOM 1500 N N . MET B 1 22 ? 11.09138 -9.71031 34.55469 1.000 20.18107 21 MET B N 1
ATOM 1501 C CA . MET B 1 22 ? 10.04426 -9.28965 33.65179 1.000 24.18461 21 MET B CA 1
ATOM 1502 C C . MET B 1 22 ? 10.05198 -10.23809 32.47909 1.000 19.71642 21 MET B C 1
ATOM 1503 O O . MET B 1 22 ? 11.10553 -10.45431 31.89007 1.000 21.96079 21 MET B O 1
ATOM 1517 N N . VAL B 1 23 ? 8.89600 -10.80823 32.16884 1.000 22.34039 22 VAL B N 1
ATOM 1518 C CA . VAL B 1 23 ? 8.73185 -11.82659 31.14324 1.000 27.78524 22 VAL B CA 1
ATOM 1519 C C . VAL B 1 23 ? 7.72725 -11.35437 30.10774 1.000 20.51460 22 VAL B C 1
ATOM 1520 O O . VAL B 1 23 ? 6.56418 -11.04813 30.41989 1.000 21.87084 22 VAL B O 1
ATOM 1533 N N . LEU B 1 24 ? 8.17260 -11.30279 28.89037 1.000 21.98392 23 LEU B N 1
ATOM 1534 C CA . LEU B 1 24 ? 7.32483 -11.01827 27.75224 1.000 27.06828 23 LEU B CA 1
ATOM 1535 C C . LEU B 1 24 ? 6.92983 -12.32935 27.09340 1.000 33.33599 23 LEU B C 1
ATOM 1536 O O . LEU B 1 24 ? 7.78320 -13.07478 26.61527 1.000 27.46244 23 LEU B O 1
ATOM 1552 N N . PHE B 1 25 ? 5.64076 -12.58799 27.06711 1.000 27.94539 24 PHE B N 1
ATOM 1553 C CA . PHE B 1 25 ? 5.08399 -13.70296 26.34155 1.000 28.03371 24 PHE B CA 1
ATOM 1554 C C . PHE B 1 25 ? 4.69807 -13.20710 24.95952 1.000 30.03194 24 PHE B C 1
ATOM 1555 O O . PHE B 1 25 ? 3.88696 -12.28087 24.82756 1.000 28.11451 24 PHE B O 1
ATOM 1572 N N . ARG B 1 26 ? 5.29578 -13.80375 23.93230 1.000 32.71992 25 ARG B N 1
ATOM 1573 C CA . ARG B 1 26 ? 5.11790 -13.35381 22.56295 1.000 42.52373 25 ARG B CA 1
ATOM 1574 C C . ARG B 1 26 ? 4.82071 -14.54793 21.66147 1.000 44.85341 25 ARG B C 1
ATOM 1575 O O . ARG B 1 26 ? 5.12844 -15.70370 21.98859 1.000 41.91096 25 ARG B O 1
ATOM 1596 N N . LYS B 1 27 ? 4.14702 -14.26614 20.56033 1.000 47.26158 26 LYS B N 1
ATOM 1597 C CA . LYS B 1 27 ? 4.00866 -15.19703 19.45045 1.000 51.15092 26 LYS B CA 1
ATOM 1598 C C . LYS B 1 27 ? 4.82445 -14.67545 18.27056 1.000 66.85252 26 LYS B C 1
ATOM 1599 O O . LYS B 1 27 ? 5.06047 -13.46892 18.14119 1.000 66.03682 26 LYS B O 1
ATOM 1618 N N . ASP B 1 28 ? 5.26370 -15.59533 17.40562 1.000 76.84734 27 ASP B N 1
ATOM 1619 C CA . ASP B 1 28 ? 6.33943 -15.27072 16.46896 1.000 86.60275 27 ASP B CA 1
ATOM 1620 C C . ASP B 1 28 ? 5.90995 -14.22615 15.43402 1.000 90.25969 27 ASP B C 1
ATOM 1621 O O . ASP B 1 28 ? 6.64920 -13.26830 15.16614 1.000 89.05717 27 ASP B O 1
ATOM 1630 N N . ASN B 1 29 ? 4.73355 -14.38850 14.83197 1.000 88.12876 28 ASN B N 1
ATOM 1631 C CA . ASN B 1 29 ? 4.27822 -13.50085 13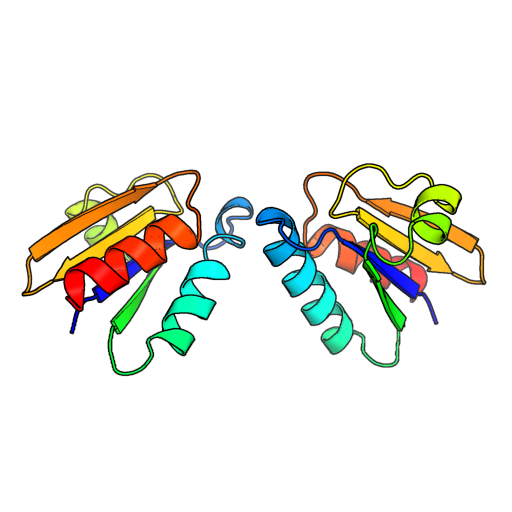.75937 1.000 95.19987 28 ASN B CA 1
ATOM 1632 C C . ASN B 1 29 ? 3.13468 -12.64702 14.29975 1.000 88.10253 28 ASN B C 1
ATOM 1633 O O . ASN B 1 29 ? 1.95772 -12.95149 14.09682 1.000 87.74849 28 ASN B O 1
ATOM 1644 N N . ASP B 1 30 ? 3.48441 -11.55538 14.98072 1.000 70.21106 29 ASP B N 1
ATOM 1645 C CA . ASP B 1 30 ? 2.49110 -10.79441 15.74216 1.000 67.74893 29 ASP B CA 1
ATOM 1646 C C . ASP B 1 30 ? 2.81037 -9.30527 15.60925 1.000 63.30191 29 ASP B C 1
ATOM 1647 O O . ASP B 1 30 ? 3.65890 -8.75406 16.32338 1.000 46.01415 29 ASP B O 1
ATOM 1656 N N . GLU B 1 31 ? 2.03713 -8.63029 14.77077 1.000 59.85549 30 GLU B N 1
ATOM 1657 C CA . GLU B 1 31 ? 2.34066 -7.24553 14.46588 1.000 57.90049 30 GLU B CA 1
ATOM 1658 C C . GLU B 1 31 ? 2.07732 -6.36019 15.67115 1.000 63.70174 30 GLU B C 1
ATOM 1659 O O . GLU B 1 31 ? 2.92008 -5.53881 16.05160 1.000 55.51796 30 GLU B O 1
ATOM 1671 N N . GLU B 1 32 ? 0.93072 -6.54512 16.32064 1.000 67.01933 31 GLU B N 1
ATOM 1672 C CA . GLU B 1 32 ? 0.56611 -5.63998 17.40328 1.000 67.39314 31 GLU B CA 1
ATOM 1673 C C . GLU B 1 32 ? 1.44478 -5.82082 18.62510 1.000 51.32121 31 GLU B C 1
ATOM 1674 O O . GLU B 1 32 ? 1.33847 -5.03208 19.56801 1.000 62.49987 31 GLU B O 1
ATOM 1686 N N . ALA B 1 33 ? 2.31136 -6.83015 18.62334 1.000 51.38229 32 ALA B N 1
ATOM 1687 C CA . ALA B 1 33 ? 3.20127 -7.11711 19.73205 1.000 46.34792 32 ALA B CA 1
ATOM 1688 C C . ALA B 1 33 ? 4.56937 -6.49542 19.54996 1.000 40.22615 32 ALA B C 1
ATOM 1689 O O . ALA B 1 33 ? 5.35314 -6.46293 20.50643 1.000 33.10152 32 ALA B O 1
ATOM 1696 N N . LYS B 1 34 ? 4.88519 -6.03065 18.34620 1.000 36.41203 33 LYS B N 1
ATOM 1697 C CA . LYS B 1 34 ? 6.20480 -5.46300 18.12564 1.000 37.05364 33 LYS B CA 1
ATOM 1698 C C . LYS B 1 34 ? 6.40176 -4.18170 18.91705 1.000 37.55799 33 LYS B C 1
ATOM 1699 O O . LYS B 1 34 ? 7.53214 -3.87561 19.32104 1.000 37.53241 33 LYS B O 1
ATOM 1718 N N . LYS B 1 35 ? 5.34706 -3.37018 19.08128 1.000 35.32622 34 LYS B N 1
ATOM 1719 C CA . LYS B 1 35 ? 5.54042 -2.12900 19.83650 1.000 40.89230 34 LYS B CA 1
ATOM 1720 C C . LYS B 1 35 ? 5.85951 -2.44670 21.29018 1.000 38.69782 34 LYS B C 1
ATOM 1721 O O . LYS B 1 35 ? 6.65971 -1.75324 21.92447 1.000 35.52109 34 LYS B O 1
ATOM 1740 N N . VAL B 1 36 ? 5.25951 -3.50655 21.83415 1.000 32.89124 35 VAL B N 1
ATOM 1741 C CA . VAL B 1 36 ? 5.57559 -3.86048 23.20798 1.000 36.49421 35 VAL B CA 1
ATOM 1742 C C . VAL B 1 36 ? 6.96010 -4.49294 23.29571 1.000 36.09251 35 VAL B C 1
ATOM 1743 O O . VAL B 1 36 ? 7.65886 -4.30763 24.29440 1.000 32.33628 35 VAL B O 1
ATOM 1756 N N A GLU B 1 37 ? 7.40092 -5.23107 22.27132 0.517 32.09893 36 GLU B N 1
ATOM 1757 N N B GLU B 1 37 ? 7.38296 -5.22662 22.26205 0.483 32.09750 36 GLU B N 1
ATOM 1758 C CA A GLU B 1 37 ? 8.75410 -5.77425 22.34303 0.517 33.10523 36 GLU B CA 1
ATOM 1759 C CA B GLU B 1 37 ? 8.72899 -5.79033 22.26568 0.483 33.18367 36 GLU B CA 1
ATOM 1760 C C A GLU B 1 37 ? 9.77895 -4.65276 22.34355 0.517 34.04799 36 GLU B C 1
ATOM 1761 C C B GLU B 1 37 ? 9.77597 -4.68698 22.29533 0.483 34.10646 36 GLU B C 1
ATOM 1762 O O A GLU B 1 37 ? 10.78988 -4.72364 23.04637 0.517 34.14927 36 GLU B O 1
ATOM 1763 O O B GLU B 1 37 ? 10.79589 -4.80395 22.97884 0.483 34.23897 36 GLU B O 1
ATOM 1786 N N . TYR B 1 38 ? 9.54057 -3.60195 21.56395 1.000 34.97060 37 TYR B N 1
ATOM 1787 C CA . TYR B 1 38 ? 10.48873 -2.49539 21.59868 1.000 36.07545 37 TYR B CA 1
ATOM 1788 C C . TYR B 1 38 ? 10.57507 -1.89141 23.00223 1.000 34.44380 37 TYR B C 1
ATOM 1789 O O . TYR B 1 38 ? 11.66586 -1.57976 23.50250 1.000 36.84427 37 TYR B O 1
ATOM 1807 N N . ILE B 1 39 ? 9.42483 -1.67817 23.62296 1.000 32.61968 38 ILE B N 1
ATOM 1808 C CA . ILE B 1 39 ? 9.35062 -1.10755 24.96098 1.000 31.12970 38 ILE B CA 1
ATOM 1809 C C . ILE B 1 39 ? 10.09312 -1.98280 25.96532 1.000 34.10241 38 ILE B C 1
ATOM 1810 O O . ILE B 1 39 ? 10.80630 -1.48328 26.84692 1.000 30.27038 38 ILE B O 1
ATOM 1826 N N . VAL B 1 40 ? 9.86837 -3.29815 25.89484 1.000 30.00804 39 VAL B N 1
ATOM 1827 C CA . VAL B 1 40 ? 10.53095 -4.23617 26.80608 1.000 29.57552 39 VAL B CA 1
ATOM 1828 C C . VAL B 1 40 ? 12.04165 -4.19931 26.60068 1.000 31.36396 39 VAL B C 1
ATOM 1829 O O . VAL B 1 40 ? 12.82030 -4.16203 27.56247 1.000 31.25491 39 VAL B O 1
ATOM 1842 N N . ARG B 1 41 ? 12.47629 -4.23593 25.34379 1.000 33.24926 40 ARG B N 1
ATOM 1843 C CA . ARG B 1 41 ? 13.89905 -4.16233 25.03657 1.000 35.36861 40 ARG B CA 1
ATOM 1844 C C . ARG B 1 41 ? 14.53594 -2.91349 25.64132 1.000 35.63455 40 ARG B C 1
ATOM 1845 O O . ARG B 1 41 ? 15.59540 -2.98690 26.27241 1.000 36.36954 40 ARG B O 1
ATOM 1866 N N . GLU B 1 42 ? 13.91369 -1.75378 25.42185 1.000 35.85347 41 GLU B N 1
ATOM 1867 C CA . GLU B 1 42 ? 14.42387 -0.51028 25.99618 1.000 39.64258 41 GLU B CA 1
ATOM 1868 C C . GLU B 1 42 ? 14.59459 -0.63486 27.50560 1.000 34.66501 41 GLU B C 1
ATOM 1869 O O . GLU B 1 42 ? 15.64372 -0.28773 28.06522 1.000 35.16379 41 GLU B O 1
ATOM 1881 N N . LEU B 1 43 ? 13.57449 -1.15353 28.18705 1.000 32.03439 42 LEU B N 1
ATOM 1882 C CA . LEU B 1 43 ? 13.66034 -1.25174 29.63842 1.000 30.71822 42 LEU B CA 1
ATOM 1883 C C . LEU B 1 43 ? 14.71516 -2.26599 30.06364 1.000 31.42995 42 LEU B C 1
ATOM 1884 O O . LEU B 1 43 ? 15.35457 -2.07436 31.10645 1.000 31.41546 42 LEU B O 1
ATOM 1900 N N . ALA B 1 44 ? 14.90586 -3.35106 29.28620 1.000 32.24473 43 ALA B N 1
ATOM 1901 C CA . ALA B 1 44 ? 15.95745 -4.31857 29.61212 1.000 33.35654 43 ALA B CA 1
ATOM 1902 C C . ALA B 1 44 ? 17.33205 -3.65826 29.65983 1.000 35.38301 43 ALA B C 1
ATOM 1903 O O . ALA B 1 44 ? 18.14139 -3.96491 30.54028 1.000 35.85476 43 ALA B O 1
ATOM 1910 N N . GLN B 1 45 ? 17.64482 -2.81290 28.67170 1.000 36.91612 44 GLN B N 1
ATOM 1911 C CA . GLN B 1 45 ? 18.93505 -2.11672 28.68216 1.000 39.14741 44 GLN B CA 1
ATOM 1912 C C . GLN B 1 45 ? 18.97922 -1.06456 29.79168 1.000 38.34998 44 GLN B C 1
ATOM 1913 O O . GLN B 1 45 ? 19.97414 -0.94476 30.52451 1.000 39.41037 44 GLN B O 1
ATOM 1927 N N . GLU B 1 46 ? 17.90487 -0.30077 29.94197 1.000 36.67200 45 GLU B N 1
ATOM 1928 C CA . GLU B 1 46 ? 17.89857 0.76628 30.92925 1.000 36.15495 45 GLU B CA 1
ATOM 1929 C C . GLU B 1 46 ? 18.03781 0.20361 32.33378 1.000 34.95493 45 GLU B C 1
ATOM 1930 O O . GLU B 1 46 ? 18.66220 0.82618 33.19441 1.000 35.51553 45 GLU B O 1
ATOM 1942 N N . PHE B 1 47 ? 17.49547 -0.98160 32.59166 1.000 30.15471 46 PHE B N 1
ATOM 1943 C CA . PHE B 1 47 ? 17.57548 -1.52685 33.93671 1.000 25.27518 46 PHE B CA 1
ATOM 1944 C C . PHE B 1 47 ? 18.50683 -2.72846 33.96988 1.000 29.72379 46 PHE B C 1
ATOM 1945 O O . PHE B 1 47 ? 18.43599 -3.54154 34.88865 1.000 31.22347 46 PHE B O 1
ATOM 1962 N N . ASP B 1 48 ? 19.39695 -2.82327 32.98742 1.000 30.11457 47 ASP B N 1
ATOM 1963 C CA . ASP B 1 48 ? 20.39394 -3.88658 32.93207 1.000 37.05988 47 ASP B CA 1
ATOM 1964 C C . ASP B 1 48 ? 21.20633 -3.97305 34.21623 1.000 36.07720 47 ASP B C 1
ATOM 1965 O O . ASP B 1 48 ? 21.70027 -2.97013 34.73620 1.000 37.46011 47 ASP B O 1
ATOM 1974 N N . GLY B 1 49 ? 21.35822 -5.19297 34.72208 1.000 33.19238 48 GLY B N 1
ATOM 1975 C CA . GLY B 1 49 ? 22.02398 -5.41617 35.98581 1.000 32.69462 48 GLY B CA 1
ATOM 1976 C C . GLY B 1 49 ? 21.12072 -5.31823 37.19854 1.000 36.39610 48 GLY B C 1
ATOM 1977 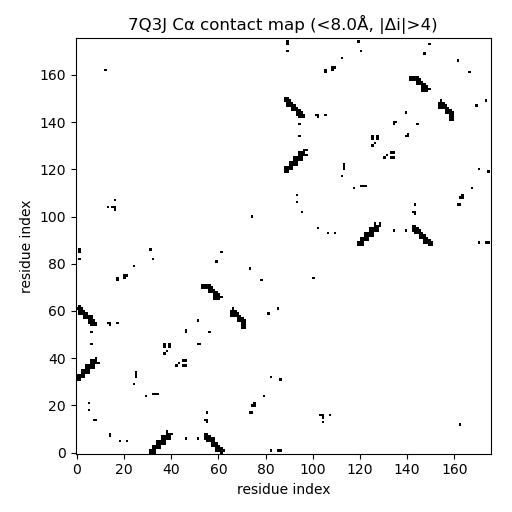O O . GLY B 1 49 ? 21.49816 -5.78798 38.27902 1.000 35.07815 48 GLY B O 1
ATOM 1981 N N . LEU B 1 50 ? 19.93566 -4.73114 37.04725 1.000 28.6691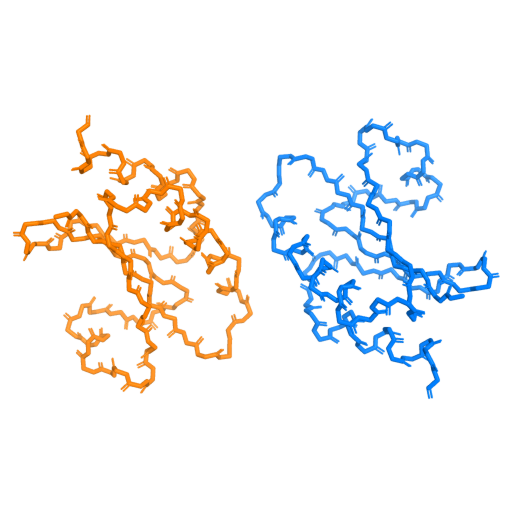4 49 LEU B N 1
ATOM 1982 C CA . LEU B 1 50 ? 18.99430 -4.56107 38.14040 1.000 28.37633 49 LEU B CA 1
ATOM 1983 C C . LEU B 1 50 ? 17.72794 -5.38145 37.97863 1.000 29.25417 49 LEU B C 1
ATOM 1984 O O . LEU B 1 50 ? 16.99055 -5.52706 38.95708 1.000 27.41314 49 LEU B O 1
ATOM 2000 N N . ILE B 1 51 ? 17.43305 -5.86329 36.76774 1.000 32.60211 50 ILE B N 1
ATOM 2001 C CA . ILE B 1 51 ? 16.32703 -6.78438 36.53137 1.000 28.13902 50 ILE B CA 1
ATOM 2002 C C . ILE B 1 51 ? 16.78222 -7.80393 35.49745 1.000 29.85785 50 ILE B C 1
ATOM 2003 O O . ILE B 1 51 ? 17.75788 -7.59761 34.76882 1.000 35.43443 50 ILE B O 1
ATOM 2019 N N . ARG B 1 52 ? 16.07670 -8.92640 35.44633 1.000 28.57668 51 ARG B N 1
ATOM 2020 C CA . ARG B 1 52 ? 16.29677 -9.92108 34.39463 1.000 22.50333 51 ARG B CA 1
ATOM 2021 C C . ARG B 1 52 ? 15.07900 -9.96942 33.50052 1.000 23.17416 51 ARG B C 1
ATOM 2022 O O . ARG B 1 52 ? 13.94802 -9.90950 33.98198 1.000 22.25087 51 ARG B O 1
ATOM 2043 N N . VAL B 1 53 ? 15.30701 -10.06437 32.19389 1.000 22.58735 52 VAL B N 1
ATOM 2044 C CA . VAL B 1 53 ? 14.22164 -10.08060 31.21916 1.000 30.06606 52 VAL B CA 1
ATOM 2045 C C . VAL B 1 53 ? 14.28544 -11.36609 30.40711 1.000 26.44021 52 VAL B C 1
ATOM 2046 O O . VAL B 1 53 ? 15.35564 -11.75590 29.94072 1.000 30.87727 52 VAL B O 1
ATOM 2059 N N . PHE B 1 54 ? 13.13549 -12.03438 30.27498 1.000 25.56014 53 PHE B N 1
ATOM 2060 C CA . PHE B 1 54 ? 12.98322 -13.21373 29.44703 1.000 33.42756 53 PHE B CA 1
ATOM 2061 C C . PHE B 1 54 ? 11.90571 -12.99142 28.39088 1.000 30.87471 53 PHE B C 1
ATOM 2062 O O . PHE B 1 54 ? 10.94237 -12.24646 28.59072 1.000 28.27614 53 PHE B O 1
ATOM 2079 N N . TYR B 1 55 ? 12.08216 -13.65720 27.25958 1.000 30.03173 54 TYR B N 1
ATOM 2080 C CA . TYR B 1 55 ? 11.12711 -13.65508 26.16369 1.000 37.12325 54 TYR B CA 1
ATOM 2081 C C . TYR B 1 55 ? 10.65826 -15.08531 25.94736 1.000 39.66903 54 TYR B C 1
ATOM 2082 O O . TYR B 1 55 ? 11.45768 -15.96326 25.58578 1.000 37.72354 54 TYR B O 1
ATOM 2100 N N . VAL B 1 56 ? 9.37078 -15.32071 26.14484 1.000 31.54178 55 VAL B N 1
ATOM 2101 C CA . VAL B 1 56 ? 8.80232 -16.65873 26.00023 1.000 33.46057 55 VAL B CA 1
ATOM 2102 C C . VAL B 1 56 ? 7.96088 -16.68715 24.73361 1.000 38.51733 55 VAL B C 1
ATOM 2103 O O . VAL B 1 56 ? 7.03150 -15.89001 24.57801 1.000 33.03226 55 VAL B O 1
ATOM 2116 N N . ASP B 1 57 ? 8.29051 -17.59708 23.81822 1.000 46.04300 56 ASP B N 1
ATOM 2117 C CA . ASP B 1 57 ? 7.46333 -17.80110 22.63659 1.000 46.24642 56 ASP B CA 1
ATOM 2118 C C . ASP B 1 57 ? 6.32591 -18.74954 22.99080 1.000 37.17277 56 ASP B C 1
ATOM 2119 O O . ASP B 1 57 ? 6.56142 -19.90013 23.36875 1.000 42.87221 56 ASP B O 1
ATOM 2128 N N . ILE B 1 58 ? 5.09724 -18.24640 22.87702 1.000 33.94895 57 ILE B N 1
ATOM 2129 C CA . ILE B 1 58 ? 3.90864 -19.00228 23.25459 1.000 42.50154 57 ILE B CA 1
ATOM 2130 C C . ILE B 1 58 ? 3.88702 -20.35688 22.55670 1.000 47.40469 57 ILE B C 1
ATOM 2131 O O . ILE B 1 58 ? 3.45226 -21.35444 23.13690 1.000 48.58373 57 ILE B O 1
ATOM 2147 N N . ASN B 1 59 ? 4.33587 -20.41379 21.29905 1.000 50.96589 58 ASN B N 1
ATOM 2148 C CA . ASN B 1 59 ? 4.27476 -21.66784 20.55063 1.000 55.55493 58 ASN B CA 1
ATOM 2149 C C . ASN B 1 59 ? 5.44946 -22.60825 20.83284 1.000 56.28598 58 ASN B C 1
ATOM 2150 O O . ASN B 1 59 ? 5.24353 -23.82663 20.85529 1.000 56.64622 58 ASN B O 1
ATOM 2161 N N . LYS B 1 60 ? 6.66716 -22.09790 21.07253 1.000 50.19419 59 LYS B N 1
ATOM 2162 C CA . LYS B 1 60 ? 7.77416 -22.99806 21.41062 1.000 51.83706 59 LYS B CA 1
ATOM 2163 C C . LYS B 1 60 ? 7.70518 -23.52076 22.84502 1.000 52.68958 59 LYS B C 1
ATOM 2164 O O . LYS B 1 60 ? 8.16118 -24.64336 23.10978 1.000 49.03488 59 LYS B O 1
ATOM 2183 N N . ALA B 1 61 ? 7.09528 -22.76872 23.76045 1.000 41.52604 60 ALA B N 1
ATOM 2184 C CA . ALA B 1 61 ? 7.03233 -23.13870 25.17435 1.000 43.04464 60 ALA B CA 1
ATOM 2185 C C . ALA B 1 61 ? 5.58704 -23.08413 25.62250 1.000 33.97757 60 ALA B C 1
ATOM 2186 O O . ALA B 1 61 ? 5.20227 -22.25520 26.45985 1.000 37.76649 60 ALA B O 1
ATOM 2193 N N . PRO B 1 62 ? 4.75475 -23.96794 25.07890 1.000 36.99369 61 PRO B N 1
ATOM 2194 C CA . PRO B 1 62 ? 3.34849 -23.98243 25.48847 1.000 37.33810 61 PRO B CA 1
ATOM 2195 C C . PRO B 1 62 ? 3.15018 -24.34351 26.95278 1.000 40.86492 61 PRO B C 1
ATOM 2196 O O . PRO B 1 62 ? 2.19501 -23.84401 27.55527 1.000 39.98800 61 PRO B O 1
ATOM 2207 N N . GLU B 1 63 ? 4.01463 -25.17506 27.56138 1.000 35.65741 62 GLU B N 1
ATOM 2208 C CA . GLU B 1 63 ? 3.80112 -25.51187 28.96619 1.000 37.79426 62 GLU B CA 1
ATOM 2209 C C . GLU B 1 63 ? 3.98486 -24.29342 29.86416 1.000 31.65782 62 GLU B C 1
ATOM 2210 O O . GLU B 1 63 ? 3.31745 -24.16826 30.90064 1.000 30.38413 62 GLU B O 1
ATOM 2222 N N . ILE B 1 64 ? 4.90667 -23.40441 29.51152 1.000 30.44633 63 ILE B N 1
ATOM 2223 C CA . ILE B 1 64 ? 5.11602 -22.21127 30.32866 1.000 29.50863 63 ILE B CA 1
ATOM 2224 C C . ILE B 1 64 ? 3.95605 -21.25285 30.16906 1.000 25.87576 63 ILE B C 1
ATOM 2225 O O . ILE B 1 64 ? 3.44726 -20.69656 31.14292 1.000 25.56439 63 ILE B O 1
ATOM 2241 N N . ALA B 1 65 ? 3.56176 -20.99997 28.93098 1.000 28.95099 64 ALA B N 1
ATOM 2242 C CA . ALA B 1 65 ? 2.35124 -20.22586 28.70874 1.000 35.40696 64 ALA B CA 1
ATOM 2243 C C . ALA B 1 65 ? 1.17014 -20.85009 29.44886 1.000 25.71889 64 ALA B C 1
ATOM 2244 O O . ALA B 1 65 ? 0.37033 -20.14080 30.06348 1.000 30.14607 64 ALA B O 1
ATOM 2251 N N . LYS B 1 66 ? 1.08272 -22.18450 29.45166 1.000 31.99341 65 LYS B N 1
ATOM 2252 C CA . LYS B 1 66 ? -0.03672 -22.83746 30.10978 1.000 28.58233 65 LYS B CA 1
ATOM 2253 C C . LYS B 1 66 ? 0.01104 -22.63063 31.61203 1.000 26.80575 65 LYS B C 1
ATOM 2254 O O . LYS B 1 66 ? -1.02371 -22.36218 32.23673 1.000 27.65273 65 LYS B O 1
ATOM 2273 N N . LYS B 1 67 ? 1.19857 -22.74860 32.21562 1.000 26.49317 66 LYS B N 1
ATOM 2274 C CA . LYS B 1 67 ? 1.27816 -22.63643 33.67079 1.000 25.07962 66 LYS B CA 1
ATOM 2275 C C . LYS B 1 67 ? 0.76678 -21.28159 34.12934 1.000 26.35271 66 LYS B C 1
ATOM 2276 O O . LYS B 1 67 ? 0.09963 -21.16535 35.16392 1.000 29.60156 66 LYS B O 1
ATOM 2295 N N . TYR B 1 68 ? 1.10267 -20.23867 33.38758 1.000 26.76858 67 TYR B N 1
ATOM 2296 C CA . TYR B 1 68 ? 0.80051 -18.89227 33.81001 1.000 26.64999 67 TYR B CA 1
ATOM 2297 C C . TYR B 1 68 ? -0.44434 -18.34754 33.13897 1.000 29.74818 67 TYR B C 1
ATOM 2298 O O . TYR B 1 68 ? -0.63526 -17.13620 33.14009 1.000 30.35475 67 TYR B O 1
ATOM 2316 N N . ASN B 1 69 ? -1.30414 -19.21797 32.59492 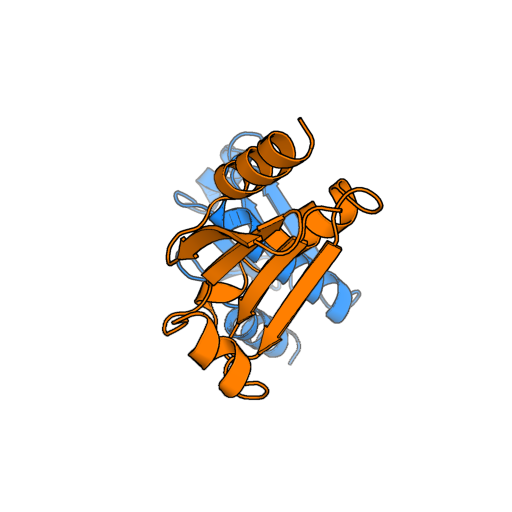1.000 26.32716 68 ASN B N 1
ATOM 2317 C CA . ASN B 1 69 ? -2.61559 -18.81769 32.05906 1.000 33.80269 68 ASN B CA 1
ATOM 2318 C C . ASN B 1 69 ? -2.50650 -17.72924 30.98991 1.000 35.88771 68 ASN B C 1
ATOM 2319 O O . ASN B 1 69 ? -3.36063 -16.84835 30.88159 1.000 29.20190 68 ASN B O 1
ATOM 2330 N N . ILE B 1 70 ? -1.48042 -17.83334 30.15261 1.000 30.06835 69 ILE B N 1
ATOM 2331 C CA . ILE B 1 70 ? -1.20495 -16.84657 29.11720 1.000 38.66189 69 ILE B CA 1
ATOM 2332 C C . ILE B 1 70 ? -1.88685 -17.30960 27.85036 1.000 31.42796 69 ILE B C 1
ATOM 2333 O O . ILE B 1 70 ? -1.54031 -18.36301 27.30585 1.000 30.74700 69 ILE B O 1
ATOM 2349 N N . THR B 1 71 ? -2.86789 -16.53919 27.37979 1.000 30.34700 70 THR B N 1
ATOM 2350 C CA . THR B 1 71 ? -3.54174 -16.88805 26.14091 1.000 32.49711 70 THR B CA 1
ATOM 2351 C C . THR B 1 71 ? -3.51019 -15.80263 25.07500 1.000 43.52504 70 THR B C 1
ATOM 2352 O O . THR B 1 71 ? -3.58658 -16.12822 23.88997 1.000 54.83675 70 THR B O 1
ATOM 2363 N N . THR B 1 72 ? -3.41220 -14.53945 25.44989 1.000 46.81065 71 THR B N 1
ATOM 2364 C CA . THR B 1 72 ? -3.26111 -13.45407 24.49752 1.000 46.62506 71 THR B CA 1
ATOM 2365 C C . THR B 1 72 ? -1.83184 -12.93794 24.56140 1.000 39.44079 71 THR B C 1
ATOM 2366 O O . THR B 1 72 ? -1.15170 -13.03720 25.58854 1.000 40.76132 71 THR B O 1
ATOM 2377 N N . THR B 1 73 ? -1.36792 -12.42443 23.44015 1.000 36.82597 72 THR B N 1
ATOM 2378 C CA . THR B 1 73 ? -0.06054 -11.79947 23.39290 1.000 34.38824 72 THR B CA 1
ATOM 2379 C C . THR B 1 73 ? -0.19286 -10.41793 22.76928 1.000 36.13246 72 THR B C 1
ATOM 2380 O O . THR B 1 73 ? -1.02733 -10.20923 21.88917 1.000 41.34784 72 THR B O 1
ATOM 2391 N N . PRO B 1 74 ? 0.59462 -9.44704 23.22273 1.000 40.36527 73 PRO B N 1
ATOM 2392 C CA . PRO B 1 74 ? 1.63981 -9.52927 24.23410 1.000 30.61141 73 PRO B CA 1
ATOM 2393 C C . PRO B 1 74 ? 1.06812 -9.53148 25.59583 1.000 35.95754 73 PRO B C 1
ATOM 2394 O O . PRO B 1 74 ? 0.07740 -8.83731 25.84640 1.000 33.60547 73 PRO B O 1
ATOM 2405 N N . THR B 1 75 ? 1.70261 -10.31001 26.45848 1.000 28.98656 74 THR B N 1
ATOM 2406 C CA . THR B 1 75 ? 1.47833 -10.25806 27.88443 1.000 27.02077 74 THR B CA 1
ATOM 2407 C C . THR B 1 75 ? 2.82119 -10.07271 28.54472 1.000 27.70399 74 THR B C 1
ATOM 2408 O O . THR B 1 75 ? 3.80316 -10.71320 28.16117 1.000 27.09894 74 THR B O 1
ATOM 2419 N N . VAL B 1 76 ? 2.87579 -9.19318 29.54015 1.000 24.02015 75 VAL B N 1
ATOM 2420 C CA . VAL B 1 76 ? 4.08161 -9.00626 30.32172 1.000 22.86859 75 VAL B CA 1
ATOM 2421 C C . VAL B 1 76 ? 3.76149 -9.39449 31.75286 1.000 28.31306 75 VAL B C 1
ATOM 2422 O O . VAL B 1 76 ? 2.82311 -8.84695 32.33378 1.000 29.06212 75 VAL B O 1
ATOM 2435 N N . ALA B 1 77 ? 4.57457 -10.28046 32.32651 1.000 21.52739 76 ALA B N 1
ATOM 2436 C CA . ALA B 1 77 ? 4.46270 -10.67566 33.72808 1.000 22.48367 76 ALA B CA 1
ATOM 2437 C C . ALA B 1 77 ? 5.71384 -10.29700 34.51371 1.000 23.31116 76 ALA B C 1
ATOM 2438 O O . ALA B 1 77 ? 6.82281 -10.28469 33.97604 1.000 26.93650 76 ALA B O 1
ATOM 2445 N N . PHE B 1 78 ? 5.52424 -9.96819 35.80146 1.000 20.07526 77 PHE B N 1
ATOM 2446 C CA . PHE B 1 78 ? 6.58959 -9.63837 36.72782 1.000 19.93416 77 PHE B CA 1
ATOM 2447 C C . PHE B 1 78 ? 6.61158 -10.66814 37.83357 1.000 23.42414 77 PHE B C 1
ATOM 2448 O O . PHE B 1 78 ? 5.56955 -11.01768 38.37506 1.000 22.48209 77 PHE B O 1
ATOM 2465 N N . PHE B 1 79 ? 7.80772 -11.11196 38.15857 1.000 21.61057 78 PHE B N 1
ATOM 2466 C CA . PHE B 1 79 ? 8.08875 -12.02345 39.25053 1.000 27.64585 78 PHE B CA 1
ATOM 2467 C C . PHE B 1 79 ? 9.12208 -11.42293 40.18195 1.000 29.62470 78 PHE B C 1
ATOM 2468 O O . PHE B 1 79 ? 10.09910 -10.80072 39.73816 1.000 29.38507 78 PHE B O 1
ATOM 2485 N N . HIS B 1 80 ? 8.95719 -11.69420 41.46794 1.000 25.22743 79 HIS B N 1
ATOM 2486 C CA . HIS B 1 80 ? 9.95266 -11.28155 42.44403 1.000 30.84212 79 HIS B CA 1
ATOM 2487 C C . HIS B 1 80 ? 10.02174 -12.32741 43.54238 1.000 33.70243 79 HIS B C 1
ATOM 2488 O O . HIS B 1 80 ? 8.98232 -12.81549 43.98968 1.000 27.54946 79 HIS B O 1
ATOM 2502 N N . ASN B 1 81 ? 11.23598 -12.69932 43.93102 1.000 32.51979 80 ASN B N 1
ATOM 2503 C CA . ASN B 1 81 ? 11.43056 -13.63424 45.04171 1.000 39.43965 80 ASN B CA 1
ATOM 2504 C C . ASN B 1 81 ? 10.69582 -14.93597 44.79331 1.000 41.23749 80 ASN B C 1
ATOM 2505 O O . ASN B 1 81 ? 10.07891 -15.49341 45.69872 1.000 35.28720 80 ASN B O 1
ATOM 2516 N N . GLY B 1 82 ? 10.70047 -15.36407 43.53697 1.000 29.99163 81 GLY B N 1
ATOM 2517 C CA . GLY B 1 82 ? 10.04622 -16.57907 43.13201 1.000 38.27202 81 GLY B CA 1
ATOM 2518 C C . GLY B 1 82 ? 8.53786 -16.53462 43.09066 1.000 46.40333 81 GLY B C 1
ATOM 2519 O O . GLY B 1 82 ? 7.92356 -17.60148 43.00028 1.000 39.09829 81 GLY B O 1
ATOM 2523 N N . GLU B 1 83 ? 7.91940 -15.34000 43.14548 1.000 29.50055 82 GLU B N 1
ATOM 2524 C CA . GLU B 1 83 ? 6.47433 -15.22001 43.14438 1.000 31.30367 82 GLU B CA 1
ATOM 2525 C C . GLU B 1 83 ? 6.01601 -14.39982 41.96496 1.000 29.72669 82 GLU B C 1
ATOM 2526 O O . GLU B 1 83 ? 6.65562 -13.41122 41.62380 1.000 27.95769 82 GLU B O 1
ATOM 2538 N N . LEU B 1 84 ? 4.87241 -14.78212 41.40201 1.000 26.65828 83 LEU B N 1
ATOM 2539 C CA . LEU B 1 84 ? 4.23931 -13.98366 40.36236 1.000 25.30286 83 LEU B CA 1
ATOM 2540 C C . LEU B 1 84 ? 3.61177 -12.74235 40.99817 1.000 31.40526 83 LEU B C 1
ATOM 2541 O O . LEU B 1 84 ? 2.78818 -12.84512 41.91149 1.000 27.65525 83 LEU B O 1
ATOM 2557 N N . LYS B 1 85 ? 3.96530 -11.57135 40.49072 1.000 25.24943 84 LYS B N 1
ATOM 2558 C CA . LYS B 1 85 ? 3.53184 -10.30628 41.11287 1.000 25.98689 84 LYS B CA 1
ATOM 2559 C C . LYS B 1 85 ? 2.51726 -9.51661 40.30884 1.000 29.70138 84 LYS B C 1
ATOM 2560 O O . LYS B 1 85 ? 1.66894 -8.84627 40.90205 1.000 31.23452 84 LYS B O 1
ATOM 2579 N N . SER B 1 86 ? 2.60834 -9.51009 38.98024 1.000 25.75700 85 SER B N 1
ATOM 2580 C CA . SER B 1 86 ? 1.61632 -8.80661 38.18591 1.000 26.55676 85 SER B CA 1
ATOM 2581 C C . SER B 1 86 ? 1.65684 -9.36085 36.77502 1.000 24.96350 85 SER B C 1
ATOM 2582 O O . SER B 1 86 ? 2.62864 -10.00456 36.38177 1.000 21.96337 85 SER B O 1
ATOM 2590 N N . VAL B 1 87 ? 0.56789 -9.12674 36.05771 1.000 23.00557 86 VAL B N 1
ATOM 2591 C CA . VAL B 1 87 ? 0.37240 -9.49491 34.66383 1.000 23.10197 86 VAL B CA 1
ATOM 2592 C C . VAL B 1 87 ? -0.27554 -8.31768 33.94677 1.000 27.27996 86 VAL B C 1
ATOM 2593 O O . VAL B 1 87 ? -1.23792 -7.73693 34.45906 1.000 25.51544 86 VAL B O 1
ATOM 2606 N N . PHE B 1 88 ? 0.26671 -7.95307 32.77880 1.000 25.27581 87 PHE B N 1
ATOM 2607 C CA . PHE B 1 88 ? -0.29118 -6.92238 31.90413 1.000 27.39932 87 PHE B CA 1
ATOM 2608 C C . PHE B 1 88 ? -0.59544 -7.53933 30.54575 1.000 31.26665 87 PHE B C 1
ATOM 2609 O O . PHE B 1 88 ? 0.22895 -8.29049 30.01289 1.000 26.96727 87 PHE B O 1
ATOM 2626 N N . THR B 1 89 ? -1.77936 -7.26314 29.99349 1.000 28.78522 88 THR B N 1
ATOM 2627 C CA . THR B 1 89 ? -2.08687 -7.74501 28.66132 1.000 31.96746 88 THR B CA 1
ATOM 2628 C C . THR B 1 89 ? -2.69105 -6.64601 27.82293 1.000 42.50108 88 THR B C 1
ATOM 2629 O O . THR B 1 89 ? -3.15288 -5.62020 28.32910 1.000 35.12122 88 THR B O 1
ATOM 2640 N N . GLY B 1 90 ? -2.76661 -6.95012 26.53289 1.000 42.98485 89 GLY B N 1
ATOM 2641 C CA . GLY B 1 90 ? -3.41477 -6.06235 25.60637 1.000 50.03358 89 GLY B CA 1
ATOM 2642 C C . GLY B 1 90 ? -2.54518 -4.85445 25.41284 1.000 51.55763 89 GLY B C 1
ATOM 2643 O O . GLY B 1 90 ? -1.33230 -4.96049 25.17627 1.000 48.43272 89 GLY B O 1
ATOM 2647 N N . ALA B 1 91 ? -3.17059 -3.68951 25.53556 1.000 43.08410 90 ALA B N 1
ATOM 2648 C CA . ALA B 1 91 ? -2.45563 -2.43847 25.39350 1.000 40.33280 90 ALA B CA 1
ATOM 2649 C C . ALA B 1 91 ? -1.61254 -2.24869 26.63251 1.000 48.51090 90 ALA B C 1
ATOM 2650 O O . ALA B 1 91 ? -2.14270 -2.28756 27.75274 1.000 45.62708 90 ALA B O 1
ATOM 2657 N N . ILE B 1 92 ? -0.30363 -2.07736 26.42105 1.000 40.64072 91 ILE B N 1
ATOM 2658 C CA . ILE B 1 92 ? 0.71653 -1.96286 27.46283 1.000 39.00391 91 ILE B CA 1
ATOM 2659 C C . ILE B 1 92 ? 1.57318 -0.73669 27.16203 1.000 38.77824 91 ILE B C 1
ATOM 2660 O O . ILE B 1 92 ? 2.03450 -0.56947 26.02851 1.000 41.10497 91 ILE B O 1
ATOM 2676 N N . THR B 1 93 ? 1.80200 0.10998 28.15993 1.000 40.32783 92 THR B N 1
ATOM 2677 C CA . THR B 1 93 ? 2.57655 1.33120 27.94628 1.000 42.67508 92 THR B CA 1
ATOM 2678 C C . THR B 1 93 ? 3.92401 1.21062 28.64652 1.000 40.89565 92 THR B C 1
ATOM 2679 O O . THR B 1 93 ? 4.10705 0.39683 29.54379 1.000 36.54557 92 THR B O 1
ATOM 2690 N N . LYS B 1 94 ? 4.90016 1.98803 28.19692 1.000 44.73351 93 LYS B N 1
ATOM 2691 C CA . LYS B 1 94 ? 6.18775 1.94688 28.87866 1.000 38.85836 93 LYS B CA 1
ATOM 2692 C C . LYS B 1 94 ? 6.05353 2.38284 30.32948 1.000 42.05477 93 LYS B C 1
ATOM 2693 O O . LYS B 1 94 ? 6.68327 1.80858 31.23099 1.000 32.84941 93 LYS B O 1
ATOM 2712 N N . ASP B 1 95 ? 5.23898 3.40048 30.57427 1.000 35.24272 94 ASP B N 1
ATOM 2713 C CA . ASP B 1 95 ? 5.10846 3.92874 31.92439 1.000 41.23086 94 ASP B CA 1
ATOM 2714 C C . ASP B 1 95 ? 4.58349 2.86884 32.88074 1.000 34.84138 94 ASP B C 1
ATOM 2715 O O . ASP B 1 95 ? 5.05825 2.76575 34.01966 1.000 38.51772 94 ASP B O 1
ATOM 2724 N N . GLN B 1 96 ? 3.58718 2.09149 32.44049 1.000 32.98907 95 GLN B N 1
ATOM 2725 C CA . GLN B 1 96 ? 3.06862 0.98824 33.25499 1.000 34.82628 95 GLN B CA 1
ATOM 2726 C C . GLN B 1 96 ? 4.18222 0.03338 33.66036 1.000 35.56419 95 GLN B C 1
ATOM 2727 O O . GLN B 1 96 ? 4.24403 -0.42714 34.81036 1.000 30.92130 95 GLN B O 1
ATOM 2741 N N . LEU B 1 97 ? 5.01145 -0.36139 32.69071 1.000 32.73793 96 LEU B N 1
ATOM 2742 C CA . LEU B 1 97 ? 6.04113 -1.36103 32.98279 1.000 29.30231 96 LEU B CA 1
ATOM 2743 C C . LEU B 1 97 ? 7.15926 -0.78024 33.85012 1.000 26.12216 96 LEU B C 1
ATOM 2744 O O . LEU B 1 97 ? 7.63346 -1.43232 34.79656 1.000 30.18801 96 LEU B O 1
ATOM 2760 N N . ARG B 1 98 ? 7.60454 0.43308 33.54475 1.000 32.77941 97 ARG B N 1
ATOM 2761 C CA . ARG B 1 98 ? 8.63881 1.07551 34.34966 1.000 30.34388 97 ARG B CA 1
ATOM 2762 C C . ARG B 1 98 ? 8.18796 1.26442 35.79222 1.000 32.44668 97 ARG B C 1
ATOM 2763 O O . ARG B 1 98 ? 8.98172 1.08552 36.72231 1.000 28.96753 97 ARG B O 1
ATOM 2784 N N . ASP B 1 99 ? 6.91730 1.63607 35.99649 1.000 35.91345 98 ASP B N 1
ATOM 2785 C CA . ASP B 1 99 ? 6.37934 1.79621 37.34833 1.000 38.33083 98 ASP B CA 1
ATOM 2786 C C . ASP B 1 99 ? 6.34989 0.47558 38.12366 1.000 33.86580 98 ASP B C 1
ATOM 2787 O O . ASP B 1 99 ? 6.49977 0.47358 39.35006 1.000 28.93692 98 ASP B O 1
ATOM 2796 N N . GLU B 1 100 ? 6.14093 -0.66191 37.45054 1.000 33.22783 99 GLU B N 1
ATOM 2797 C CA . GLU B 1 100 ? 6.27124 -1.93492 38.15373 1.000 29.68334 99 GLU B CA 1
ATOM 2798 C C . GLU B 1 100 ? 7.73387 -2.22985 38.48445 1.000 25.50814 99 GLU B C 1
ATOM 2799 O O . GLU B 1 100 ? 8.05613 -2.65795 39.59690 1.000 33.98930 99 GLU B O 1
ATOM 2811 N N . ILE B 1 101 ? 8.63606 -2.02623 37.52044 1.000 27.19847 100 ILE B N 1
ATOM 2812 C CA . ILE B 1 101 ? 10.06266 -2.26370 37.76557 1.000 28.21260 100 ILE B CA 1
ATOM 2813 C C . ILE B 1 101 ? 10.52957 -1.48775 38.99760 1.000 31.62843 100 ILE B C 1
ATOM 2814 O O . ILE B 1 101 ? 11.15040 -2.05007 39.91448 1.000 28.99565 100 ILE B O 1
ATOM 2830 N N . LEU B 1 102 ? 10.20541 -0.18196 39.05251 1.000 33.77572 101 LEU B N 1
ATOM 2831 C CA . LEU B 1 102 ? 10.60107 0.65055 40.18862 1.000 28.99347 101 LEU B CA 1
ATOM 2832 C C . LEU B 1 102 ? 9.96778 0.19797 41.50120 1.000 29.32060 101 LEU B C 1
ATOM 2833 O O . LEU B 1 102 ? 10.59454 0.31522 42.55806 1.000 36.07163 101 LEU B O 1
ATOM 2849 N N . LYS B 1 103 ? 8.70831 -0.25532 41.47379 1.000 30.11861 102 LYS B N 1
ATOM 2850 C CA . LYS B 1 103 ? 8.09630 -0.81627 42.68190 1.000 37.05641 102 LYS B CA 1
ATOM 2851 C C . LYS B 1 103 ? 8.94043 -1.95037 43.28156 1.000 32.73399 102 LYS B C 1
ATOM 2852 O O . LYS B 1 103 ? 9.19468 -1.96990 44.49083 1.000 34.41597 102 LYS B O 1
ATOM 2871 N N . TYR B 1 104 ? 9.36445 -2.92169 42.46342 1.000 32.76979 103 TYR B N 1
ATOM 2872 C CA . TYR B 1 104 ? 10.13074 -4.07540 42.95574 1.000 31.99150 103 TYR B CA 1
ATOM 2873 C C . TYR B 1 104 ? 11.61296 -3.76604 43.15525 1.000 31.60938 103 TYR B C 1
ATOM 2874 O O . TYR B 1 104 ? 12.29015 -4.50586 43.86513 1.000 37.79221 103 TYR B O 1
ATOM 2892 N N . LEU B 1 105 ? 12.11704 -2.64075 42.65162 1.000 36.01562 104 LEU B N 1
ATOM 2893 C CA . LEU B 1 105 ? 13.43508 -2.17073 43.05308 1.000 28.11239 104 LEU B CA 1
ATOM 2894 C C . LEU B 1 105 ? 13.38000 -1.37065 44.34164 1.000 35.47835 104 LEU B C 1
ATOM 2895 O O . LEU B 1 105 ? 14.43004 -1.08859 44.93118 1.000 41.41793 104 LEU B O 1
ATOM 2911 N N 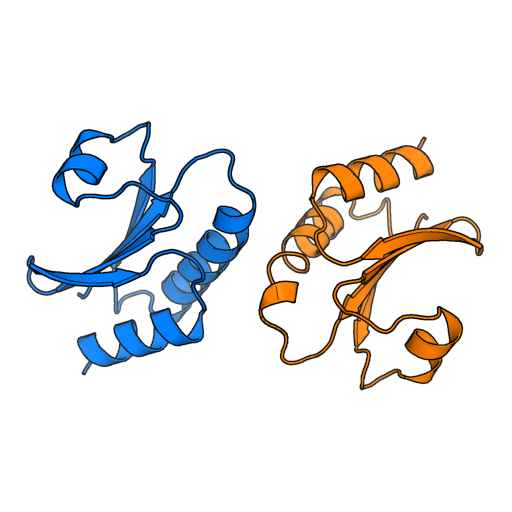. GLY B 1 106 ? 12.18374 -1.01395 44.80033 1.000 39.92526 105 GLY B N 1
ATOM 2912 C CA . GLY B 1 106 ? 12.01944 -0.11305 45.92400 1.000 45.26421 105 GLY B CA 1
ATOM 2913 C C . GLY B 1 106 ? 11.74563 1.29788 45.45414 1.000 44.02069 105 GLY B C 1
ATOM 2914 O O . GLY B 1 106 ? 12.34638 2.23911 45.96497 1.000 55.09099 105 GLY B O 1
#

Nearest PDB structures (foldseek):
  7q3j-assembly2_B  TM=1.007E+00  e=9.419E-17  synthetic construct
  7q3k-assembly3_C  TM=9.910E-01  e=9.017E-15  synthetic construct
  5j7d-assembly8_H  TM=9.711E-01  e=9.772E-14  synthetic construct
  1fb6-assembly2_B  TM=9.702E-01  e=1.653E-09  Spinacia oleracea
  1v98-assembly2_B-3  TM=9.245E-01  e=1.791E-08  Thermus thermophilus HB8

Radius of gyration: 19.09 Å; Cα contacts (8 Å, |Δi|>4): 261; chains: 2; bounding box: 27×50×55 Å

Solvent-accessible surface area: 10376 Å² total; per-residue (Å²): 121,9,30,1,11,0,1,67,112,127,148,38,48,50,6,75,9,0,41,68,3,0,110,57,0,22,142,92,18,111,50,92,10,134,32,84,56,17,30,29,99,188,26,71,134,81,4,151,145,55,124,16,127,81,32,7,0,0,0,2,27,47,121,81,95,85,80,26,71,34,74,46,90,2,35,51,93,76,0,61,91,23,2,82,136,34,68,103,124,10,31,0,11,2,2,80,106,127,147,27,46,131,7,85,52,3,43,19,2,0,123,45,0,28,141,91,17,108,53,94,11,137,31,92,77,18,32,28,89,185,22,76,129,77,5,154,147,58,128,13,124,82,33,8,1,0,0,2,30,45,123,82,94,82,82,26,72,34,72,42,100,5,58,25,87,75,0,67,91,20,1,84,131,38,69,96